Protein AF-A0A947JPT6-F1 (afdb_monomer_lite)

Sequence (350 aa):
MKKISVFLDANILSWFYGEVKSSPKKFDLKKEIDSLKRIGFQNSLDIEFFYNYRDPLKKFLEEYANKVIDDFKNFIAWGDILVLDEARKNVENFRKFFKNSNEKQDDIEHILPSIIFFAKKKIKYIITLDVKFANRLSELHGKIKKDNNFEQRLLKIRPDFYEIKIMIPTEFEKFLLRHQLNQITSQNIGKNIAKQVDLIKNIGMSHSIILKQEAIVGNPSTFQFNCFMYALNLINNFSVEKIMKEYKQIFIGSEFMKYLTENKLQEVDFSKKKDGDIIIYYSKHKLEHAGKIFSTRIMSKWGTGHMWEHDIFEIPITYGNTYRIYKQISKKDALNYFINYARSKGAKIH

Secondary structure (DSSP, 8-state):
---------HHHHHHHT-----------HHHHHHHHHHTT--SHHHHHHHHHHHHHHHHHHHHHHHHHHHHHHHHHTT--HHHHHHHHHHHHHHHHHHHT--S-GGGHHHHHHHHHHHHHHHHHHHHHHHHHHHHHHHHHHHHHTT-TTHHHHHHHH-GGGGT-----HHHHHHHHHHHHHHHHHHHS-GGGTTHHHHHHHT-SS----EEEE---TT-HHHHS--HHHHHTT-TT-HHHHHHHHH-TT--SSHHHHHHHHHHTPPB--GGG--TTPEEEEEETTEEEEEEEEETTEEEEE-TTS-EEEE-TT-S-GGG-SEEEEE----HHHHHHHHHHHHHHTT----

pLDDT: mean 70.43, std 26.34, range [22.44, 98.69]

Structure (mmCIF, N/CA/C/O backbone):
data_AF-A0A947JPT6-F1
#
_entry.id   AF-A0A947JPT6-F1
#
loop_
_atom_site.group_PDB
_atom_site.id
_atom_site.type_symbol
_atom_site.label_atom_id
_atom_site.label_alt_id
_atom_site.label_comp_id
_atom_site.label_asym_id
_atom_site.label_entity_id
_atom_site.label_seq_id
_atom_site.pdbx_PDB_ins_code
_atom_site.Cartn_x
_atom_site.Cartn_y
_atom_site.Cartn_z
_atom_site.occupancy
_atom_site.B_iso_or_equiv
_atom_site.auth_seq_id
_atom_site.auth_comp_id
_atom_site.auth_asym_id
_atom_site.auth_atom_id
_atom_site.pdbx_PDB_model_num
ATOM 1 N N . MET A 1 1 ? 16.088 3.584 -39.990 1.00 33.06 1 MET A N 1
ATOM 2 C CA . MET A 1 1 ? 15.979 2.842 -38.711 1.00 33.06 1 MET A CA 1
ATOM 3 C C . MET A 1 1 ? 17.261 3.042 -37.914 1.00 33.06 1 MET A C 1
ATOM 5 O O . MET A 1 1 ? 18.315 2.630 -38.379 1.00 33.06 1 MET A O 1
ATOM 9 N N . LYS A 1 2 ? 17.196 3.741 -36.773 1.00 24.20 2 LYS A N 1
ATOM 10 C CA . LYS A 1 2 ? 18.354 3.989 -35.898 1.00 24.20 2 LYS A CA 1
ATOM 11 C C . LYS A 1 2 ? 18.663 2.721 -35.093 1.00 24.20 2 LYS A C 1
ATOM 13 O O . LYS A 1 2 ? 17.824 2.278 -34.316 1.00 24.20 2 LYS A O 1
ATOM 18 N N . LYS A 1 3 ? 19.852 2.143 -35.291 1.00 23.89 3 LYS A N 1
ATOM 19 C CA . LYS A 1 3 ? 20.422 1.119 -34.405 1.00 23.89 3 LYS A CA 1
ATOM 20 C C . LYS A 1 3 ? 20.877 1.810 -33.121 1.00 23.89 3 LYS A C 1
ATOM 22 O O . LYS A 1 3 ? 21.750 2.669 -33.175 1.00 23.89 3 LYS A O 1
ATOM 27 N N . ILE A 1 4 ? 20.286 1.443 -31.989 1.00 22.44 4 ILE A N 1
ATOM 28 C CA . ILE A 1 4 ? 20.836 1.768 -30.672 1.00 22.44 4 ILE A CA 1
ATOM 29 C C . ILE A 1 4 ? 21.904 0.712 -30.390 1.00 22.44 4 ILE A C 1
ATOM 31 O O . ILE A 1 4 ? 21.596 -0.438 -30.092 1.00 22.44 4 ILE A O 1
ATOM 35 N N . SER A 1 5 ? 23.167 1.087 -30.564 1.00 25.61 5 SER A N 1
ATOM 36 C CA . SER A 1 5 ? 24.314 0.346 -30.050 1.00 25.61 5 SER A CA 1
ATOM 37 C C . SER A 1 5 ? 24.572 0.811 -28.622 1.00 25.61 5 SER A C 1
ATOM 39 O O . SER A 1 5 ? 24.981 1.952 -28.412 1.00 25.61 5 SER A O 1
ATOM 41 N N . VAL A 1 6 ? 24.334 -0.059 -27.644 1.00 26.62 6 VAL A N 1
ATOM 42 C CA . VAL A 1 6 ? 24.817 0.152 -26.277 1.00 26.62 6 VAL A CA 1
ATOM 43 C C . VAL A 1 6 ? 26.314 -0.156 -26.286 1.00 26.62 6 VAL A C 1
ATOM 45 O O . VAL A 1 6 ? 26.717 -1.316 -26.317 1.00 26.62 6 VAL A O 1
ATOM 48 N N . PHE A 1 7 ? 27.138 0.890 -26.332 1.00 27.78 7 PHE A N 1
ATOM 49 C CA . PHE A 1 7 ? 28.568 0.785 -26.059 1.00 27.78 7 PHE A CA 1
ATOM 50 C C . PHE A 1 7 ? 28.741 0.657 -24.544 1.00 27.78 7 PHE A C 1
ATOM 52 O O . PHE A 1 7 ? 28.605 1.633 -23.811 1.00 27.78 7 PHE A O 1
ATOM 59 N N . LEU A 1 8 ? 29.027 -0.554 -24.072 1.00 31.52 8 LEU A N 1
ATOM 60 C CA . LEU A 1 8 ? 29.747 -0.717 -22.814 1.00 31.52 8 LEU A CA 1
ATOM 61 C C . LEU A 1 8 ? 31.197 -0.312 -23.084 1.00 31.52 8 LEU A C 1
ATOM 63 O O . LEU A 1 8 ? 31.867 -0.913 -23.923 1.00 31.52 8 LEU A O 1
ATOM 67 N N . ASP A 1 9 ? 31.642 0.748 -22.415 1.00 32.91 9 ASP A N 1
ATOM 68 C CA . ASP A 1 9 ? 32.993 1.284 -22.531 1.00 32.91 9 ASP A CA 1
ATOM 69 C C . ASP A 1 9 ? 34.017 0.191 -22.176 1.00 32.91 9 ASP A C 1
ATOM 71 O O . ASP A 1 9 ? 34.036 -0.343 -21.061 1.00 32.91 9 ASP A O 1
ATOM 75 N N . ALA A 1 10 ? 34.857 -0.175 -23.146 1.00 31.12 10 ALA A N 1
ATOM 76 C CA . ALA A 1 10 ? 35.868 -1.221 -23.012 1.00 31.12 10 ALA A CA 1
ATOM 77 C C . ALA A 1 10 ? 36.873 -0.925 -21.882 1.00 31.12 10 ALA A C 1
ATOM 79 O O . ALA A 1 10 ? 37.482 -1.851 -21.340 1.00 31.12 10 ALA A O 1
ATOM 80 N N . ASN A 1 11 ? 36.985 0.338 -21.458 1.00 34.56 11 ASN A N 1
ATOM 81 C CA . ASN A 1 11 ? 37.815 0.739 -20.325 1.00 34.56 11 ASN A CA 1
ATOM 82 C C . ASN A 1 11 ? 37.266 0.236 -18.975 1.00 34.56 11 ASN A C 1
ATOM 84 O O . ASN A 1 11 ? 38.051 -0.113 -18.093 1.00 34.56 11 ASN A O 1
ATOM 88 N N . ILE A 1 12 ? 35.941 0.098 -18.827 1.00 36.38 12 ILE A N 1
ATOM 89 C CA . ILE A 1 12 ? 35.305 -0.436 -17.606 1.00 36.38 12 ILE A CA 1
ATOM 90 C C . ILE A 1 12 ? 35.578 -1.943 -17.476 1.00 36.38 12 ILE A C 1
ATOM 92 O O . ILE A 1 12 ? 35.883 -2.446 -16.393 1.00 36.38 12 ILE A O 1
ATOM 96 N N . LEU A 1 13 ? 35.541 -2.669 -18.597 1.00 32.75 13 LEU A N 1
ATOM 97 C CA . LEU A 1 13 ? 35.829 -4.106 -18.642 1.00 32.75 13 LEU A CA 1
ATOM 98 C C . LEU A 1 13 ? 37.329 -4.408 -18.504 1.00 32.75 13 LEU A C 1
ATOM 100 O O . LEU A 1 13 ? 37.692 -5.412 -17.891 1.00 32.75 13 LEU A O 1
ATOM 104 N N . SER A 1 14 ? 38.205 -3.525 -18.997 1.00 33.56 14 SER A N 1
ATOM 105 C CA . SER A 1 14 ? 39.657 -3.657 -18.831 1.00 33.56 14 SER A CA 1
ATOM 106 C C . SER A 1 14 ? 40.096 -3.576 -17.361 1.00 33.56 14 SER A C 1
ATOM 108 O O . SER A 1 14 ? 41.061 -4.241 -16.986 1.00 33.56 14 SER A O 1
ATOM 110 N N . TRP A 1 15 ? 39.395 -2.815 -16.508 1.00 38.50 15 TRP A N 1
ATOM 111 C CA . TRP A 1 15 ? 39.722 -2.733 -15.076 1.00 38.50 15 TRP A CA 1
ATOM 112 C C . TRP A 1 15 ? 39.169 -3.911 -14.259 1.00 38.50 15 TRP A C 1
ATOM 114 O O . TRP A 1 15 ? 39.824 -4.369 -13.326 1.00 38.50 15 TRP A O 1
ATOM 124 N N . PHE A 1 16 ? 38.040 -4.506 -14.665 1.00 35.66 16 PHE A N 1
ATOM 125 C CA . PHE A 1 16 ? 37.541 -5.749 -14.053 1.00 35.66 16 PHE A CA 1
ATOM 126 C C . PHE A 1 16 ? 38.527 -6.936 -14.179 1.00 35.66 16 PHE A C 1
ATOM 128 O O . PHE A 1 16 ? 38.427 -7.897 -13.410 1.00 35.66 16 PHE A O 1
ATOM 135 N N . TYR A 1 17 ? 39.481 -6.883 -15.123 1.00 36.72 17 TYR A N 1
ATOM 136 C CA . TYR A 1 17 ? 40.322 -8.024 -15.510 1.00 36.72 17 TYR A CA 1
ATOM 137 C C . TYR A 1 17 ? 41.845 -7.763 -15.597 1.00 36.72 17 TYR A C 1
ATOM 139 O O . TYR A 1 17 ? 42.570 -8.655 -16.036 1.00 36.72 17 TYR A O 1
ATOM 147 N N . GLY A 1 18 ? 42.363 -6.612 -15.147 1.00 31.20 18 GLY A N 1
ATOM 148 C CA . GLY A 1 18 ? 43.803 -6.290 -15.195 1.00 31.20 18 GLY A CA 1
ATOM 149 C C . GLY A 1 18 ? 44.571 -6.565 -13.891 1.00 31.20 18 GLY A C 1
ATOM 150 O O . GLY A 1 18 ? 44.140 -6.159 -12.817 1.00 31.20 18 GLY A O 1
ATOM 151 N N . GLU A 1 19 ? 45.721 -7.247 -13.980 1.00 37.09 19 GLU A N 1
ATOM 152 C CA . GLU A 1 19 ? 46.632 -7.544 -12.861 1.00 37.09 19 GLU A CA 1
ATOM 153 C C . GLU A 1 19 ? 47.209 -6.276 -12.203 1.00 37.09 19 GLU A C 1
ATOM 155 O O . GLU A 1 19 ? 47.849 -5.463 -12.867 1.00 37.09 19 GLU A O 1
ATOM 160 N N . VAL A 1 20 ? 47.113 -6.171 -10.873 1.00 32.31 20 VAL A N 1
ATOM 161 C CA . VAL A 1 20 ? 48.021 -5.330 -10.077 1.00 32.31 20 VAL A CA 1
ATOM 162 C C . VAL A 1 20 ? 49.017 -6.255 -9.386 1.00 32.31 20 VAL A C 1
ATOM 164 O O . VAL A 1 20 ? 48.724 -6.864 -8.359 1.00 32.31 20 VAL A O 1
ATOM 167 N N . LYS A 1 21 ? 50.211 -6.382 -9.970 1.00 44.47 21 LYS A N 1
ATOM 168 C CA . LYS A 1 21 ? 51.385 -6.938 -9.289 1.00 44.47 21 LYS A CA 1
ATOM 169 C C . LYS A 1 21 ? 52.002 -5.845 -8.416 1.00 44.47 21 LYS A C 1
ATOM 171 O O . LYS A 1 21 ? 52.606 -4.917 -8.941 1.00 44.47 21 LYS A O 1
ATOM 176 N N . SER A 1 22 ? 51.867 -5.944 -7.095 1.00 36.84 22 SER A N 1
ATOM 177 C CA . SER A 1 22 ? 52.938 -5.614 -6.135 1.00 36.84 22 SER A CA 1
ATOM 178 C C . SER A 1 22 ? 52.516 -5.884 -4.682 1.00 36.84 22 SER A C 1
ATOM 180 O O . SER A 1 22 ? 51.359 -5.758 -4.303 1.00 36.84 22 SER A O 1
ATOM 182 N N . SER A 1 23 ? 53.515 -6.317 -3.917 1.00 32.28 23 SER A N 1
ATOM 183 C CA . SER A 1 23 ? 53.600 -6.757 -2.515 1.00 32.28 23 SER A CA 1
ATOM 184 C C . SER A 1 23 ? 53.020 -5.787 -1.454 1.00 32.28 23 SER A C 1
ATOM 186 O O . SER A 1 23 ? 52.737 -4.629 -1.765 1.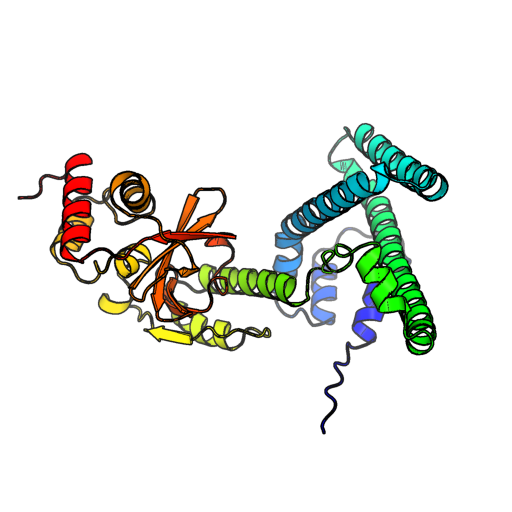00 32.28 23 SER A O 1
ATOM 188 N N . PRO A 1 24 ? 52.832 -6.230 -0.190 1.00 36.59 24 PRO A N 1
ATOM 189 C CA . PRO A 1 24 ? 51.807 -5.703 0.701 1.00 36.59 24 PRO A CA 1
ATOM 190 C C . PRO A 1 24 ? 52.164 -4.309 1.211 1.00 36.59 24 PRO A C 1
ATOM 192 O O . PRO A 1 24 ? 53.245 -4.075 1.755 1.00 36.59 24 PRO A O 1
ATOM 195 N N . LYS A 1 25 ? 51.219 -3.378 1.090 1.00 38.62 25 LYS A N 1
ATOM 196 C CA . LYS A 1 25 ? 51.225 -2.136 1.861 1.00 38.62 25 LYS A CA 1
ATOM 197 C C . LYS A 1 25 ? 49.944 -2.069 2.677 1.00 38.62 25 LYS A C 1
ATOM 199 O O . LYS A 1 25 ? 48.888 -2.454 2.188 1.00 38.62 25 LYS A O 1
ATOM 204 N N . LYS A 1 26 ? 50.094 -1.610 3.926 1.00 37.12 26 LYS A N 1
ATOM 205 C CA . LYS A 1 26 ? 49.024 -1.351 4.901 1.00 37.12 26 LYS A CA 1
ATOM 206 C C . LYS A 1 26 ? 47.764 -0.827 4.211 1.00 37.12 26 LYS A C 1
ATOM 208 O O . LYS A 1 26 ? 47.868 0.095 3.403 1.00 37.12 26 LYS A O 1
ATOM 213 N N . PHE A 1 27 ? 46.619 -1.407 4.574 1.00 37.97 27 PHE A N 1
ATOM 214 C CA . PHE A 1 27 ? 45.298 -0.990 4.118 1.00 37.97 27 PHE A CA 1
ATOM 215 C C . PHE A 1 27 ? 45.112 0.503 4.398 1.00 37.97 27 PHE A C 1
ATOM 217 O O . PHE A 1 27 ? 44.985 0.934 5.544 1.00 37.97 27 PHE A O 1
ATOM 224 N N . ASP A 1 28 ? 45.179 1.292 3.333 1.00 51.38 28 ASP A N 1
ATOM 225 C CA . ASP A 1 28 ? 45.030 2.735 3.374 1.00 51.38 28 ASP A CA 1
ATOM 226 C C . ASP A 1 28 ? 43.670 3.061 2.766 1.00 51.38 28 ASP A C 1
ATOM 228 O O . ASP A 1 28 ? 43.523 3.234 1.555 1.00 51.38 28 ASP A O 1
ATOM 232 N N . LEU A 1 29 ? 42.664 3.112 3.642 1.00 46.16 29 LEU A N 1
ATOM 233 C CA . LEU A 1 29 ? 41.265 3.380 3.307 1.00 46.16 29 LEU A CA 1
ATOM 234 C C . LEU A 1 29 ? 41.105 4.644 2.443 1.00 46.16 29 LEU A C 1
ATOM 236 O O . LEU A 1 29 ? 40.209 4.718 1.604 1.00 46.16 29 LEU A O 1
ATOM 240 N N . LYS A 1 30 ? 42.003 5.625 2.598 1.00 50.53 30 LYS A N 1
ATOM 241 C CA . LYS A 1 30 ? 42.002 6.852 1.802 1.00 50.53 30 LYS A CA 1
ATOM 242 C C . LYS A 1 30 ? 42.384 6.578 0.347 1.00 50.53 30 LYS A C 1
ATOM 244 O O . LYS A 1 30 ? 41.741 7.099 -0.557 1.00 50.53 30 LYS A O 1
ATOM 249 N N . LYS A 1 31 ? 43.365 5.705 0.108 1.00 57.34 31 LYS A N 1
ATOM 250 C CA . LYS A 1 31 ? 43.804 5.303 -1.237 1.00 57.34 31 LYS A CA 1
ATOM 251 C C . LYS A 1 31 ? 42.744 4.517 -2.001 1.00 57.34 31 LYS A C 1
ATOM 253 O O . LYS A 1 31 ? 42.601 4.734 -3.204 1.00 57.34 31 LYS A O 1
ATOM 258 N N . GLU A 1 32 ? 42.004 3.653 -1.311 1.00 55.06 32 GLU A N 1
ATOM 259 C CA . GLU A 1 32 ? 40.897 2.887 -1.893 1.00 55.06 32 GLU A CA 1
ATOM 260 C C . GLU A 1 32 ? 39.752 3.827 -2.307 1.00 55.06 32 GLU A C 1
ATOM 262 O O . GLU A 1 32 ? 39.291 3.796 -3.449 1.00 55.06 32 GLU A O 1
ATOM 267 N N . ILE A 1 33 ? 39.364 4.748 -1.415 1.00 49.25 33 ILE A N 1
ATOM 268 C CA . ILE A 1 33 ? 38.347 5.777 -1.686 1.00 49.25 33 ILE A CA 1
ATOM 269 C C . ILE A 1 33 ? 38.787 6.697 -2.837 1.00 49.25 33 ILE A C 1
ATOM 271 O O . ILE A 1 33 ? 37.988 7.010 -3.719 1.00 49.25 33 ILE A O 1
ATOM 275 N N . ASP A 1 34 ? 40.062 7.087 -2.889 1.00 55.12 34 ASP A N 1
ATOM 276 C CA . ASP A 1 34 ? 40.615 7.914 -3.967 1.00 55.12 34 ASP A CA 1
ATOM 277 C C . ASP A 1 34 ? 40.762 7.145 -5.295 1.00 55.12 34 ASP A C 1
ATOM 279 O O . ASP A 1 34 ? 40.813 7.754 -6.365 1.00 55.12 34 ASP A O 1
ATOM 283 N N . SER A 1 35 ? 40.848 5.811 -5.268 1.00 56.69 35 SER A N 1
ATOM 284 C CA . SER A 1 35 ? 40.819 4.970 -6.473 1.00 56.69 35 SER A CA 1
ATOM 285 C C . SER A 1 35 ? 39.401 4.885 -7.044 1.00 56.69 35 SER A C 1
ATOM 287 O O . SER A 1 35 ? 39.219 5.091 -8.242 1.00 56.69 35 SER A O 1
ATOM 289 N N . LEU A 1 36 ? 38.395 4.725 -6.178 1.00 44.00 36 LEU A N 1
ATOM 290 C CA . LEU A 1 36 ? 36.977 4.710 -6.551 1.00 44.00 36 LEU A CA 1
ATOM 291 C C . LEU A 1 36 ? 36.509 6.076 -7.093 1.00 44.00 36 LEU A C 1
ATOM 293 O O . LEU A 1 36 ? 35.844 6.133 -8.128 1.00 44.00 36 LEU A O 1
ATOM 297 N N . LYS A 1 37 ? 36.963 7.187 -6.495 1.00 49.47 37 LYS A N 1
ATOM 298 C CA . LYS A 1 37 ? 36.699 8.549 -7.002 1.00 49.47 37 LYS A CA 1
ATOM 299 C C . LYS A 1 37 ? 37.284 8.818 -8.388 1.00 49.47 37 LYS A C 1
ATOM 301 O O . LYS A 1 37 ? 36.665 9.516 -9.187 1.00 49.47 37 LYS A O 1
ATOM 306 N N . ARG A 1 38 ? 38.459 8.257 -8.699 1.00 47.94 38 ARG A N 1
ATOM 307 C CA . ARG A 1 38 ? 39.140 8.447 -9.995 1.00 47.94 38 ARG A CA 1
ATOM 308 C C . ARG A 1 38 ? 38.447 7.764 -11.172 1.00 47.94 38 ARG A C 1
ATOM 310 O O . ARG A 1 38 ? 38.705 8.143 -12.308 1.00 47.94 38 ARG A O 1
ATOM 317 N N . ILE A 1 39 ? 37.562 6.806 -10.908 1.00 43.16 39 ILE A N 1
ATOM 318 C CA . ILE A 1 39 ? 36.820 6.055 -11.932 1.00 43.16 39 ILE A CA 1
ATOM 319 C C . ILE A 1 39 ? 35.325 6.405 -11.961 1.00 43.16 39 ILE A C 1
ATOM 321 O O . ILE A 1 39 ? 34.524 5.661 -12.516 1.00 43.16 39 ILE A O 1
ATOM 325 N N . GLY A 1 40 ? 34.953 7.554 -11.390 1.00 41.16 40 GLY A N 1
ATOM 326 C CA . GLY A 1 40 ? 33.621 8.141 -11.551 1.00 41.16 40 GLY A CA 1
ATOM 327 C C . GLY A 1 40 ? 32.652 7.921 -10.391 1.00 41.16 40 GLY A C 1
ATOM 328 O O . GLY A 1 40 ? 31.556 8.471 -10.437 1.00 41.16 40 GLY A O 1
ATOM 329 N N . PHE A 1 41 ? 33.045 7.210 -9.328 1.00 36.72 41 PHE A N 1
ATOM 330 C CA . PHE A 1 41 ? 32.262 7.143 -8.089 1.00 36.72 41 PHE A CA 1
ATOM 331 C C . PHE A 1 41 ? 32.547 8.376 -7.237 1.00 36.72 41 PHE A C 1
ATOM 333 O O . PHE A 1 41 ? 33.439 8.400 -6.388 1.00 36.72 41 PHE A O 1
ATOM 340 N N . GLN A 1 42 ? 31.837 9.458 -7.540 1.00 47.81 42 GLN A N 1
ATOM 341 C CA . GLN A 1 42 ? 32.142 10.779 -6.995 1.00 47.81 42 GLN A CA 1
ATOM 342 C C . GLN A 1 42 ? 31.708 10.929 -5.528 1.00 47.81 42 GLN A C 1
ATOM 344 O O . GLN A 1 42 ? 32.220 11.806 -4.824 1.00 47.81 42 GLN A O 1
ATOM 349 N N . ASN A 1 43 ? 30.820 10.053 -5.035 1.00 44.97 43 ASN A N 1
ATOM 350 C CA . ASN A 1 43 ? 30.103 10.263 -3.781 1.00 44.97 43 ASN A CA 1
ATOM 351 C C . ASN A 1 43 ? 30.286 9.065 -2.834 1.00 44.97 43 ASN A C 1
ATOM 353 O O . ASN A 1 43 ? 30.318 7.912 -3.256 1.00 44.97 43 ASN A O 1
ATOM 357 N N . SER A 1 44 ? 30.334 9.319 -1.523 1.00 46.75 44 SER A N 1
ATOM 358 C CA . SER A 1 44 ? 30.448 8.275 -0.486 1.00 46.75 44 SER A CA 1
ATOM 359 C C . SER A 1 44 ? 29.341 7.211 -0.550 1.00 46.75 44 SER A C 1
ATOM 361 O O . SER A 1 44 ? 29.575 6.072 -0.159 1.00 46.75 44 SER A O 1
ATOM 363 N N . LEU A 1 45 ? 28.173 7.571 -1.093 1.00 42.66 45 LEU A N 1
ATOM 364 C CA . LEU A 1 45 ? 27.005 6.705 -1.290 1.00 42.66 45 LEU A CA 1
ATOM 365 C C . LEU A 1 45 ? 27.271 5.502 -2.204 1.00 42.66 45 LEU A C 1
ATOM 367 O O . LEU A 1 45 ? 26.747 4.422 -1.944 1.00 42.66 45 LEU A O 1
ATOM 371 N N . ASP A 1 46 ? 28.106 5.650 -3.233 1.00 42.91 46 ASP A N 1
ATOM 372 C CA . ASP A 1 46 ? 28.372 4.558 -4.174 1.00 42.91 46 ASP A CA 1
ATOM 373 C C . ASP A 1 46 ? 29.315 3.496 -3.587 1.00 42.91 46 ASP A C 1
ATOM 375 O O . ASP A 1 46 ? 29.225 2.303 -3.879 1.00 42.91 46 ASP A O 1
ATOM 379 N N . ILE A 1 47 ? 30.208 3.935 -2.702 1.00 44.97 47 ILE A N 1
ATOM 380 C CA . ILE A 1 47 ? 31.128 3.069 -1.964 1.00 44.97 47 ILE A CA 1
ATOM 381 C C . ILE A 1 47 ? 30.356 2.338 -0.858 1.00 44.97 47 ILE A C 1
ATOM 383 O O . ILE A 1 47 ? 30.508 1.130 -0.680 1.00 44.97 47 ILE A O 1
ATOM 387 N N . GLU A 1 48 ? 29.458 3.043 -0.166 1.00 44.59 48 GLU A N 1
ATOM 388 C CA . GLU A 1 48 ? 28.548 2.459 0.823 1.00 44.59 48 GLU A CA 1
ATOM 389 C C . GLU A 1 48 ? 27.591 1.430 0.189 1.00 44.59 48 GLU A C 1
ATOM 391 O O . GLU A 1 48 ? 27.328 0.378 0.773 1.00 44.59 48 GLU A O 1
ATOM 396 N N . PHE A 1 49 ? 27.134 1.678 -1.045 1.00 45.47 49 PHE A N 1
ATOM 397 C CA . PHE A 1 49 ? 26.350 0.737 -1.848 1.00 45.47 49 PHE A CA 1
ATOM 398 C C . PHE A 1 49 ? 27.104 -0.573 -2.124 1.00 45.47 49 PHE A C 1
ATOM 400 O O . PHE A 1 49 ? 26.530 -1.655 -2.031 1.00 45.47 49 PHE A O 1
ATOM 407 N N . PHE A 1 50 ? 28.402 -0.530 -2.416 1.00 45.38 50 PHE A N 1
ATOM 408 C CA . PHE A 1 50 ? 29.160 -1.762 -2.641 1.00 45.38 50 PHE A CA 1
ATOM 409 C C . PHE A 1 50 ? 29.262 -2.625 -1.369 1.00 45.38 50 PHE A C 1
ATOM 411 O O . PHE A 1 50 ? 29.066 -3.842 -1.417 1.00 45.38 50 PHE A O 1
ATOM 418 N N . TYR A 1 51 ? 29.509 -2.001 -0.214 1.00 48.16 51 TYR A N 1
ATOM 419 C CA . TYR A 1 51 ? 29.682 -2.720 1.052 1.00 48.16 51 TYR A CA 1
ATOM 420 C C . TYR A 1 51 ? 28.362 -3.200 1.667 1.00 48.16 51 TYR A C 1
ATOM 422 O O . TYR A 1 51 ? 28.280 -4.354 2.087 1.00 48.16 51 TYR A O 1
ATOM 430 N N . ASN A 1 52 ? 27.310 -2.377 1.653 1.00 45.03 52 ASN A N 1
ATOM 431 C CA . ASN A 1 52 ? 26.016 -2.725 2.253 1.00 45.03 52 ASN A CA 1
ATOM 432 C C . ASN A 1 52 ? 25.268 -3.834 1.491 1.00 45.03 52 ASN A C 1
ATOM 434 O O . ASN A 1 52 ? 24.375 -4.473 2.049 1.00 45.03 52 ASN A O 1
ATOM 438 N N . TYR A 1 53 ? 25.614 -4.073 0.221 1.00 50.94 53 TYR A N 1
ATOM 439 C CA . TYR A 1 53 ? 24.875 -4.995 -0.647 1.00 50.94 53 TYR A CA 1
ATOM 4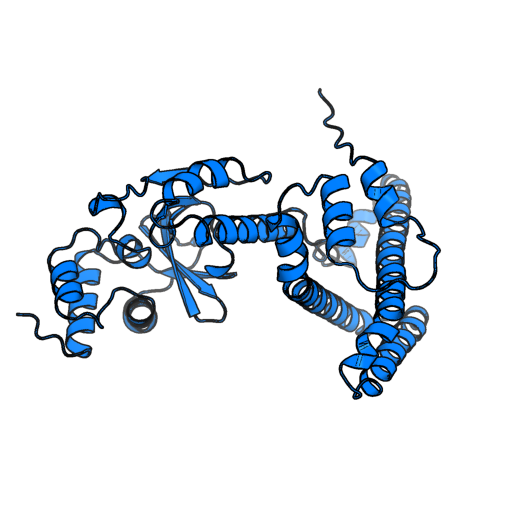40 C C . TYR A 1 53 ? 25.673 -6.230 -1.071 1.00 50.94 53 TYR A C 1
ATOM 442 O O . TYR A 1 53 ? 25.108 -7.119 -1.710 1.00 50.94 53 TYR A O 1
ATOM 450 N N . ARG A 1 54 ? 26.935 -6.354 -0.636 1.00 54.41 54 ARG A N 1
ATOM 451 C CA . ARG A 1 54 ? 27.748 -7.564 -0.823 1.00 54.41 54 ARG A CA 1
ATOM 452 C C . ARG A 1 54 ? 27.041 -8.809 -0.288 1.00 54.41 54 ARG A C 1
ATOM 454 O O . ARG A 1 54 ? 26.943 -9.799 -1.008 1.00 54.41 54 ARG A O 1
ATOM 461 N N . ASP A 1 55 ? 26.515 -8.752 0.934 1.00 56.16 55 ASP A N 1
ATOM 462 C CA . ASP A 1 55 ? 25.896 -9.910 1.587 1.00 56.16 55 ASP A CA 1
ATOM 463 C C . ASP A 1 55 ? 24.482 -10.232 1.066 1.00 56.16 55 ASP A C 1
ATOM 465 O O . ASP A 1 55 ? 24.223 -11.401 0.777 1.00 56.16 55 ASP A O 1
ATOM 469 N N . PRO A 1 56 ? 23.572 -9.256 0.847 1.00 51.97 56 PRO A N 1
ATOM 470 C CA . PRO A 1 56 ? 22.299 -9.506 0.167 1.00 51.97 56 PRO A CA 1
ATOM 471 C C . PRO A 1 56 ? 22.457 -10.060 -1.253 1.00 51.97 56 PRO A C 1
ATOM 473 O O . PRO A 1 56 ? 21.757 -11.005 -1.616 1.00 51.97 56 PRO A O 1
ATOM 476 N N . LEU A 1 57 ? 23.388 -9.516 -2.048 1.00 51.47 57 LEU A N 1
ATOM 477 C CA . LEU A 1 57 ? 23.658 -10.008 -3.400 1.00 51.47 57 LEU A CA 1
ATOM 478 C C . LEU A 1 57 ? 24.270 -11.410 -3.358 1.00 51.47 57 LEU A C 1
ATOM 480 O O . LEU A 1 57 ? 23.842 -12.282 -4.106 1.00 51.47 57 LEU A O 1
ATOM 484 N N . LYS A 1 58 ? 25.219 -11.656 -2.447 1.00 55.72 58 LYS A N 1
ATOM 485 C CA . LYS A 1 58 ? 25.778 -12.991 -2.206 1.00 55.72 58 LYS A CA 1
ATOM 486 C C . LYS A 1 58 ? 24.678 -13.987 -1.849 1.00 55.72 58 LYS A C 1
ATOM 488 O O . LYS A 1 58 ? 24.611 -15.038 -2.473 1.00 55.72 58 LYS A O 1
ATOM 493 N N . LYS A 1 59 ? 23.785 -13.636 -0.921 1.00 58.00 59 LYS A N 1
ATOM 494 C CA . LYS A 1 59 ? 22.666 -14.489 -0.512 1.00 58.00 59 LYS A CA 1
ATOM 495 C C . LYS A 1 59 ? 21.713 -14.782 -1.671 1.00 58.00 59 LYS A C 1
ATOM 497 O O . LYS A 1 59 ? 21.345 -15.933 -1.867 1.00 58.00 59 LYS A O 1
ATOM 502 N N . PHE A 1 60 ? 21.356 -13.771 -2.463 1.00 57.44 60 PHE A N 1
ATOM 503 C CA . PHE A 1 60 ? 20.542 -13.957 -3.667 1.00 57.44 60 PHE A CA 1
ATOM 504 C C . PHE A 1 60 ? 21.221 -14.905 -4.666 1.00 57.44 60 PHE A C 1
ATOM 506 O O . PHE A 1 60 ? 20.595 -15.837 -5.166 1.00 57.44 60 PHE A O 1
ATOM 513 N N . LEU A 1 61 ? 22.516 -14.706 -4.925 1.00 53.34 61 LEU A N 1
ATOM 514 C CA . LEU A 1 61 ? 23.294 -15.560 -5.822 1.00 53.34 61 LEU A CA 1
ATOM 515 C C . LEU A 1 61 ? 23.450 -16.987 -5.274 1.00 53.34 61 LEU A C 1
ATOM 517 O O . LEU A 1 61 ? 23.452 -17.929 -6.059 1.00 53.34 61 LEU A O 1
ATOM 521 N N . GLU A 1 62 ? 23.552 -17.166 -3.955 1.00 55.94 62 GLU A N 1
ATOM 522 C CA . GLU A 1 62 ? 23.583 -18.473 -3.286 1.00 55.94 62 GLU A CA 1
ATOM 523 C C . GLU A 1 62 ? 22.234 -19.194 -3.379 1.00 55.94 62 GLU A C 1
ATOM 525 O O . GLU A 1 62 ? 22.197 -20.365 -3.748 1.00 55.94 62 GLU A O 1
ATOM 530 N N . GLU A 1 63 ? 21.123 -18.508 -3.102 1.00 57.88 63 GLU A N 1
ATOM 531 C CA . GLU A 1 63 ? 19.766 -19.048 -3.251 1.00 57.88 63 GLU A CA 1
ATOM 532 C C . GLU A 1 63 ? 19.485 -19.437 -4.708 1.00 57.88 63 GLU A C 1
ATOM 534 O O . GLU A 1 63 ? 18.989 -20.532 -4.978 1.00 57.88 63 GLU A O 1
ATOM 539 N N . TYR A 1 64 ? 19.883 -18.587 -5.657 1.00 53.06 64 TYR A N 1
ATOM 540 C CA . TYR A 1 64 ? 19.783 -18.873 -7.083 1.00 53.06 64 TYR A CA 1
ATOM 541 C C . TYR A 1 64 ? 20.664 -20.059 -7.492 1.00 53.06 64 TYR A C 1
ATOM 543 O O . TYR A 1 64 ? 20.199 -20.964 -8.179 1.00 53.06 64 TYR A O 1
ATOM 551 N N . ALA A 1 65 ? 21.918 -20.103 -7.035 1.00 51.22 65 ALA A N 1
ATOM 552 C CA . ALA A 1 65 ? 22.820 -21.213 -7.318 1.00 51.22 65 ALA A CA 1
ATOM 553 C C . ALA A 1 65 ? 22.303 -22.534 -6.735 1.00 51.22 65 ALA A C 1
ATOM 555 O O . ALA A 1 65 ? 22.397 -23.557 -7.407 1.00 51.22 65 ALA A O 1
ATOM 556 N N . ASN A 1 66 ? 21.735 -22.524 -5.527 1.00 57.44 66 ASN A N 1
ATOM 557 C CA . ASN A 1 66 ? 21.132 -23.706 -4.911 1.00 57.44 66 ASN A CA 1
ATOM 558 C C . ASN A 1 66 ? 19.909 -24.182 -5.695 1.00 57.44 66 ASN A C 1
ATOM 560 O O . ASN A 1 66 ? 19.805 -25.374 -5.962 1.00 57.44 66 ASN A O 1
ATOM 564 N N . LYS A 1 67 ? 19.051 -23.260 -6.146 1.00 54.12 67 LYS A N 1
ATOM 565 C CA . LYS A 1 67 ? 17.927 -23.587 -7.027 1.00 54.12 67 LYS A CA 1
ATOM 566 C C . LYS A 1 67 ? 18.403 -24.235 -8.328 1.00 54.12 67 LYS A C 1
ATOM 568 O O . LYS A 1 67 ? 17.943 -25.316 -8.666 1.00 54.12 67 LYS A O 1
ATOM 573 N N . VAL A 1 68 ? 19.387 -23.633 -9.001 1.00 48.91 68 VAL A N 1
ATOM 574 C CA . VAL A 1 68 ? 19.992 -24.200 -10.218 1.00 48.91 68 VAL A CA 1
ATOM 575 C C . VAL A 1 68 ? 20.602 -25.575 -9.940 1.00 48.91 68 VAL A C 1
ATOM 577 O O . VAL A 1 68 ? 20.462 -26.475 -10.756 1.00 48.91 68 VAL A O 1
ATOM 580 N N . ILE A 1 69 ? 21.263 -25.765 -8.794 1.00 51.34 69 ILE A N 1
ATOM 581 C CA . ILE A 1 69 ? 21.820 -27.061 -8.384 1.00 51.34 69 ILE A CA 1
ATOM 582 C C . ILE A 1 69 ? 20.715 -28.092 -8.161 1.00 51.34 69 ILE A C 1
ATOM 584 O O . ILE A 1 69 ? 20.903 -29.241 -8.543 1.00 51.34 69 ILE A O 1
ATOM 588 N N . ASP A 1 70 ? 19.600 -27.729 -7.538 1.00 56.03 70 ASP A N 1
ATOM 589 C CA . ASP A 1 70 ? 18.493 -28.652 -7.289 1.00 56.03 70 ASP A CA 1
ATOM 590 C C . ASP A 1 70 ? 17.765 -29.014 -8.590 1.00 56.03 70 ASP A C 1
ATOM 592 O O . ASP A 1 70 ? 17.522 -30.196 -8.837 1.00 56.03 70 ASP A O 1
ATOM 596 N N . ASP A 1 71 ? 17.565 -28.047 -9.488 1.00 50.66 71 ASP A N 1
ATOM 597 C CA . ASP A 1 71 ? 17.101 -28.286 -10.859 1.00 50.66 71 ASP A CA 1
ATOM 598 C C . ASP A 1 71 ? 18.073 -29.225 -11.608 1.00 50.66 71 ASP A C 1
ATOM 600 O O . ASP A 1 71 ? 17.658 -30.159 -12.299 1.00 50.66 71 ASP A O 1
ATOM 604 N N . PHE A 1 72 ? 19.385 -29.060 -11.390 1.00 44.78 72 PHE A N 1
ATOM 605 C CA . PHE A 1 72 ? 20.422 -29.924 -11.957 1.00 44.78 72 PHE A CA 1
ATOM 606 C C . PHE A 1 72 ? 20.478 -31.315 -11.299 1.00 44.78 72 PHE A C 1
ATOM 608 O O . PHE A 1 72 ? 20.753 -32.298 -11.974 1.00 44.78 72 PHE A O 1
ATOM 615 N N . LYS A 1 73 ? 20.190 -31.459 -10.000 1.00 47.19 73 LYS A N 1
ATOM 616 C CA . LYS A 1 73 ? 20.065 -32.769 -9.328 1.00 47.19 73 LYS A CA 1
ATOM 617 C C . LYS A 1 73 ? 18.857 -33.548 -9.836 1.00 47.19 73 LYS A C 1
ATOM 619 O O . LYS A 1 73 ? 18.946 -34.760 -10.007 1.00 47.19 73 LYS A O 1
ATOM 624 N N . ASN A 1 74 ? 17.761 -32.850 -10.113 1.00 49.06 74 ASN A N 1
ATOM 625 C CA . ASN A 1 74 ? 16.584 -33.441 -10.739 1.00 49.06 74 ASN A CA 1
ATOM 626 C C . ASN A 1 74 ? 16.888 -33.878 -12.186 1.00 49.06 74 ASN A C 1
ATOM 628 O O . ASN A 1 74 ? 16.434 -34.935 -12.612 1.00 49.06 74 ASN A O 1
ATOM 632 N N . PHE A 1 75 ? 17.743 -33.135 -12.900 1.00 40.88 75 PHE A N 1
ATOM 633 C CA . PHE A 1 75 ? 18.319 -33.537 -14.191 1.00 40.88 75 PHE A CA 1
ATOM 634 C C . PHE A 1 75 ? 19.255 -34.767 -14.079 1.00 40.88 75 PHE A C 1
ATOM 636 O O . PHE A 1 75 ? 19.189 -35.669 -14.913 1.00 40.88 75 PHE A O 1
ATOM 643 N N . ILE A 1 76 ? 20.071 -34.860 -13.017 1.00 41.12 76 ILE A N 1
ATOM 644 C CA . ILE A 1 76 ? 21.017 -35.965 -12.735 1.00 41.12 76 ILE A CA 1
ATOM 645 C C . ILE A 1 76 ? 20.330 -37.332 -12.586 1.00 41.12 76 ILE A C 1
ATOM 647 O O . ILE A 1 76 ? 20.948 -38.353 -12.888 1.00 41.12 76 ILE A O 1
ATOM 651 N N . ALA A 1 77 ? 19.063 -37.381 -12.168 1.00 49.88 77 ALA A N 1
ATOM 652 C CA . ALA A 1 77 ? 18.333 -38.639 -12.007 1.00 49.88 77 ALA A CA 1
ATOM 653 C C . ALA A 1 77 ? 18.152 -39.438 -13.322 1.00 49.88 77 ALA A C 1
ATOM 655 O O . ALA A 1 77 ? 17.768 -40.602 -13.251 1.00 49.88 77 ALA A O 1
ATOM 656 N N . TRP A 1 78 ? 18.454 -38.859 -14.497 1.00 41.09 78 TRP A N 1
ATOM 657 C CA . TRP A 1 78 ? 18.192 -39.475 -15.809 1.00 41.09 78 TRP A CA 1
ATOM 658 C C . TRP A 1 78 ? 19.365 -39.479 -16.819 1.00 41.09 78 TRP A C 1
ATOM 660 O O . TRP A 1 78 ? 19.142 -39.748 -17.997 1.00 41.09 78 TRP A O 1
ATOM 670 N N . GLY A 1 79 ? 20.617 -39.309 -16.367 1.00 37.19 79 GLY A N 1
ATOM 671 C CA . GLY A 1 79 ? 21.807 -39.781 -17.107 1.00 37.19 79 GLY A CA 1
ATOM 672 C C . GLY A 1 79 ? 22.858 -38.732 -17.501 1.00 37.19 79 GLY A C 1
ATOM 673 O O . GLY A 1 79 ? 22.544 -37.749 -18.158 1.00 37.19 79 GLY A O 1
ATOM 674 N N . ASP A 1 80 ? 24.112 -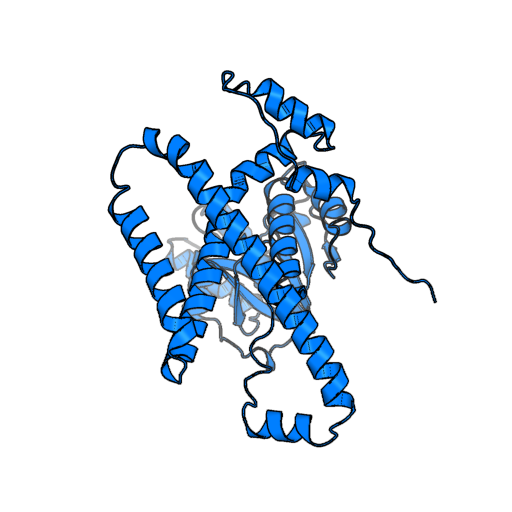38.969 -17.082 1.00 41.59 80 ASP A N 1
ATOM 675 C CA . ASP A 1 80 ? 25.341 -39.019 -17.911 1.00 41.59 80 ASP A CA 1
ATOM 676 C C . ASP A 1 80 ? 26.596 -39.090 -17.009 1.00 41.59 80 ASP A C 1
ATOM 678 O O . ASP A 1 80 ? 26.932 -38.149 -16.292 1.00 41.59 80 ASP A O 1
ATOM 682 N N . ILE A 1 81 ? 27.320 -40.216 -17.038 1.00 39.66 81 ILE A N 1
ATOM 683 C CA . ILE A 1 81 ? 28.363 -40.602 -16.054 1.00 39.66 81 ILE A CA 1
ATOM 684 C C . ILE A 1 81 ? 29.626 -39.715 -16.085 1.00 39.66 81 ILE A C 1
ATOM 686 O O . ILE A 1 81 ? 30.311 -39.581 -15.073 1.00 39.66 81 ILE A O 1
ATOM 690 N N . LEU A 1 82 ? 29.923 -39.044 -17.199 1.00 36.31 82 LEU A N 1
ATOM 691 C CA . LEU A 1 82 ? 31.185 -38.304 -17.366 1.00 36.31 82 LEU A CA 1
ATOM 692 C C . LEU A 1 82 ? 31.152 -36.863 -16.832 1.00 36.31 82 LEU A C 1
ATOM 694 O O . LEU A 1 82 ? 32.151 -36.387 -16.300 1.00 36.31 82 LEU A O 1
ATOM 698 N N . VAL A 1 83 ? 30.006 -36.177 -16.899 1.00 46.12 83 VAL A N 1
ATOM 699 C CA . VAL A 1 83 ? 29.831 -34.839 -16.287 1.00 46.12 83 VAL A CA 1
ATOM 700 C C . VAL A 1 83 ? 29.696 -34.956 -14.760 1.00 46.12 83 VAL A C 1
ATOM 702 O O . VAL A 1 83 ? 30.066 -34.046 -14.011 1.00 46.12 83 VAL A O 1
ATOM 705 N N . LEU A 1 84 ? 29.214 -36.114 -14.297 1.00 40.66 84 LEU A N 1
ATOM 706 C CA . LEU A 1 84 ? 28.983 -36.438 -12.893 1.00 40.66 84 LEU A CA 1
ATOM 707 C C . LEU A 1 84 ? 30.267 -36.494 -12.067 1.00 40.66 84 LEU A C 1
ATOM 709 O O . LEU A 1 84 ? 30.282 -35.982 -10.948 1.00 40.66 84 LEU A O 1
ATOM 713 N N . ASP A 1 85 ? 31.345 -37.063 -12.597 1.00 44.62 85 ASP A N 1
ATOM 714 C CA . ASP A 1 85 ? 32.555 -37.302 -11.807 1.00 44.62 85 ASP A CA 1
ATOM 715 C C . ASP A 1 85 ? 33.298 -35.997 -11.475 1.00 44.62 85 ASP A C 1
ATOM 717 O O . ASP A 1 85 ? 33.815 -35.804 -10.371 1.00 44.62 85 ASP A O 1
ATOM 721 N N . GLU A 1 86 ? 33.265 -35.036 -12.398 1.00 46.62 86 GLU A N 1
ATOM 722 C CA . GLU A 1 86 ? 33.920 -33.743 -12.229 1.00 46.62 86 GLU A CA 1
ATOM 723 C C . GLU A 1 86 ? 33.072 -32.763 -11.405 1.00 46.62 86 GLU A C 1
ATOM 725 O O . GLU A 1 86 ? 33.593 -32.065 -10.531 1.00 46.62 86 GLU A O 1
ATOM 730 N N . ALA A 1 87 ? 31.747 -32.752 -11.585 1.00 43.25 87 ALA A N 1
ATOM 731 C CA . ALA A 1 87 ? 30.849 -31.968 -10.736 1.00 43.25 87 ALA A CA 1
ATOM 732 C C . ALA A 1 87 ? 30.855 -32.470 -9.279 1.00 43.25 87 ALA A C 1
ATOM 734 O O . ALA A 1 87 ? 30.919 -31.665 -8.344 1.00 43.25 87 ALA A O 1
ATOM 735 N N . ARG A 1 88 ? 30.867 -33.795 -9.072 1.00 45.81 88 ARG A N 1
ATOM 736 C CA . ARG A 1 88 ? 30.903 -34.425 -7.744 1.00 45.81 88 ARG A CA 1
ATOM 737 C C . ARG A 1 88 ? 32.231 -34.174 -7.026 1.00 45.81 88 ARG A C 1
ATOM 739 O O . ARG A 1 88 ? 32.197 -33.735 -5.877 1.00 45.81 88 ARG A O 1
ATOM 746 N N . LYS A 1 89 ? 33.376 -34.304 -7.717 1.00 51.88 89 LYS A N 1
ATOM 747 C CA . LYS A 1 89 ? 34.700 -33.913 -7.183 1.00 51.88 89 LYS A CA 1
ATOM 748 C C . LYS A 1 89 ? 34.743 -32.443 -6.764 1.00 51.88 89 LYS A C 1
ATOM 750 O O . LYS A 1 89 ? 35.275 -32.117 -5.707 1.00 51.88 89 LYS A O 1
ATOM 755 N N . ASN A 1 90 ? 34.140 -31.548 -7.545 1.00 50.59 90 ASN A N 1
ATOM 756 C CA . ASN A 1 90 ? 34.129 -30.118 -7.232 1.00 50.59 90 ASN A CA 1
ATOM 757 C C . ASN A 1 90 ? 33.236 -29.768 -6.027 1.00 50.59 90 ASN A C 1
ATOM 759 O O . ASN A 1 90 ? 33.626 -28.940 -5.204 1.00 50.59 90 ASN A O 1
ATOM 763 N N . VAL A 1 91 ? 32.080 -30.422 -5.872 1.00 45.38 91 VAL A N 1
ATOM 764 C CA . VAL A 1 91 ? 31.214 -30.259 -4.689 1.00 45.38 91 VAL A CA 1
ATOM 765 C C . VAL A 1 91 ? 31.861 -30.854 -3.434 1.00 45.38 91 VAL A C 1
ATOM 767 O O . VAL A 1 91 ? 31.768 -30.258 -2.360 1.00 45.38 91 VAL A O 1
ATOM 770 N N . GLU A 1 92 ? 32.557 -31.987 -3.541 1.00 50.69 92 GLU A N 1
ATOM 771 C CA . GLU A 1 92 ? 33.308 -32.571 -2.422 1.00 50.69 92 GLU A CA 1
ATOM 772 C C . GLU A 1 92 ? 34.516 -31.726 -2.016 1.00 50.69 92 GLU A C 1
ATOM 774 O O . GLU A 1 92 ? 34.742 -31.542 -0.820 1.00 50.69 92 GLU A O 1
ATOM 779 N N . ASN A 1 93 ? 35.240 -31.143 -2.974 1.00 51.59 93 ASN A N 1
ATOM 780 C CA . ASN A 1 93 ? 36.322 -30.198 -2.693 1.00 51.59 93 ASN A CA 1
ATOM 781 C C . ASN A 1 93 ? 35.796 -28.944 -1.986 1.00 51.59 93 ASN A C 1
ATOM 783 O O . ASN A 1 93 ? 36.393 -28.487 -1.014 1.00 51.59 93 ASN A O 1
ATOM 787 N N . PHE A 1 94 ? 34.636 -28.439 -2.411 1.00 45.56 94 PHE A N 1
ATOM 788 C CA . PHE A 1 94 ? 33.976 -27.302 -1.773 1.00 45.56 94 PHE A CA 1
ATOM 789 C C . PHE A 1 94 ? 33.508 -27.634 -0.347 1.00 45.56 94 PHE A C 1
ATOM 791 O O . PHE A 1 94 ? 33.743 -26.867 0.583 1.00 45.56 94 PHE A O 1
ATOM 798 N N . ARG A 1 95 ? 32.914 -28.814 -0.131 1.00 46.69 95 ARG A N 1
ATOM 799 C CA . ARG A 1 95 ? 32.511 -29.272 1.209 1.00 46.69 95 ARG A CA 1
ATOM 800 C C . ARG A 1 95 ? 33.703 -29.507 2.134 1.00 46.69 95 ARG A C 1
ATOM 802 O O . ARG A 1 95 ? 33.627 -29.112 3.289 1.00 46.69 95 ARG A O 1
ATOM 809 N N . LYS A 1 96 ? 34.796 -30.115 1.655 1.00 52.44 96 LYS A N 1
ATOM 810 C CA . LYS A 1 96 ? 36.029 -30.321 2.442 1.00 52.44 96 LYS A CA 1
ATOM 811 C C . LYS A 1 96 ? 36.673 -28.995 2.841 1.00 52.44 96 LYS A C 1
ATOM 813 O O . LYS A 1 96 ? 37.092 -28.848 3.982 1.00 52.44 96 LYS A O 1
ATOM 818 N N . PHE A 1 97 ? 36.681 -28.026 1.930 1.00 47.72 97 PHE A N 1
ATOM 819 C CA . PHE A 1 97 ? 37.184 -26.681 2.183 1.00 47.72 97 PHE A CA 1
ATOM 820 C C . PHE A 1 97 ? 36.421 -25.972 3.314 1.00 47.72 97 PHE A C 1
ATOM 822 O O . PHE A 1 97 ? 37.049 -25.451 4.226 1.00 47.72 97 PHE A O 1
ATOM 829 N N . PHE A 1 98 ? 35.085 -26.040 3.323 1.00 45.44 98 PHE A N 1
ATOM 830 C CA . PHE A 1 98 ? 34.272 -25.435 4.390 1.00 45.44 98 PHE A CA 1
ATOM 831 C C . PHE A 1 98 ? 34.238 -26.244 5.693 1.00 45.44 98 PHE A C 1
ATOM 833 O O . PHE A 1 98 ? 34.108 -25.678 6.772 1.00 45.44 98 PHE A O 1
ATOM 840 N N . LYS A 1 99 ? 34.364 -27.574 5.626 1.00 47.81 99 LYS A N 1
ATOM 841 C CA . LYS A 1 99 ? 34.395 -28.427 6.826 1.00 47.81 99 LYS A CA 1
ATOM 842 C C . LYS A 1 99 ? 35.688 -28.246 7.635 1.00 47.81 99 LYS A C 1
ATOM 844 O O . LYS A 1 99 ? 35.682 -28.497 8.835 1.00 47.81 99 LYS A O 1
ATOM 849 N N . ASN A 1 100 ? 36.755 -27.780 6.985 1.00 46.62 100 ASN A N 1
ATOM 850 C CA . ASN A 1 100 ? 38.040 -27.475 7.612 1.00 46.62 100 ASN A CA 1
ATOM 851 C C . ASN A 1 100 ? 38.182 -26.000 8.033 1.00 46.62 100 ASN A C 1
ATOM 853 O O . ASN A 1 100 ? 39.147 -25.669 8.709 1.00 46.62 100 ASN A O 1
ATOM 857 N N . SER A 1 101 ? 37.248 -25.113 7.672 1.00 49.78 101 SER A N 1
ATOM 858 C CA . SER A 1 101 ? 37.329 -23.672 7.961 1.00 49.78 101 SER A CA 1
ATOM 859 C C . SER A 1 101 ? 36.606 -23.271 9.256 1.00 49.78 101 SER A C 1
ATOM 861 O O . SER A 1 101 ? 35.976 -22.219 9.308 1.00 49.78 101 SER A O 1
ATOM 863 N N . ASN A 1 102 ? 36.660 -24.115 10.290 1.00 46.00 102 ASN A N 1
ATOM 864 C CA . ASN A 1 102 ? 36.096 -23.820 11.617 1.00 46.00 102 ASN A CA 1
ATOM 865 C C . ASN A 1 102 ? 37.054 -23.011 12.517 1.00 46.00 102 ASN A C 1
ATOM 867 O O . ASN A 1 102 ? 36.856 -22.950 13.730 1.00 46.00 102 ASN A O 1
ATOM 871 N N . GLU A 1 103 ? 38.080 -22.389 11.941 1.00 49.12 103 GLU A N 1
ATOM 872 C CA . GLU A 1 103 ? 39.037 -21.552 12.663 1.00 49.12 103 GLU A CA 1
ATOM 873 C C . GLU A 1 103 ? 38.876 -20.066 12.305 1.00 49.12 103 GLU A C 1
ATOM 875 O O . GLU A 1 103 ? 38.085 -19.686 11.444 1.00 49.12 103 GLU A O 1
ATOM 880 N N . LYS A 1 104 ? 39.492 -19.234 13.141 1.00 49.03 104 LYS A N 1
ATOM 881 C CA . LYS A 1 104 ? 39.067 -17.895 13.565 1.00 49.03 104 LYS A CA 1
ATOM 882 C C . LYS A 1 104 ? 38.963 -16.863 12.432 1.00 49.03 104 LYS A C 1
ATOM 884 O O . LYS A 1 104 ? 39.478 -17.014 11.334 1.00 49.03 104 LYS A O 1
ATOM 889 N N . GLN A 1 105 ? 38.313 -15.749 12.764 1.00 40.94 105 GLN A N 1
ATOM 890 C CA . GLN A 1 105 ? 38.011 -14.602 11.898 1.00 40.94 105 GLN A CA 1
ATOM 891 C C . GLN A 1 105 ? 39.231 -14.002 11.155 1.00 40.94 105 GLN A C 1
ATOM 893 O O . GLN A 1 105 ? 39.037 -13.358 10.125 1.00 40.94 105 GLN A O 1
ATOM 898 N N . ASP A 1 106 ? 40.457 -14.279 11.610 1.00 40.06 106 ASP A N 1
ATOM 899 C CA . ASP A 1 106 ? 41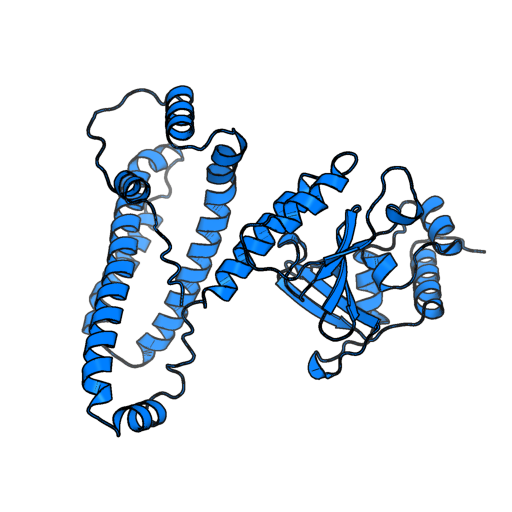.719 -13.846 10.990 1.00 40.06 106 ASP A CA 1
ATOM 900 C C . ASP A 1 106 ? 42.127 -14.685 9.753 1.00 40.06 106 ASP A C 1
ATOM 902 O O . ASP A 1 106 ? 42.888 -14.217 8.907 1.00 40.06 106 ASP A O 1
ATOM 906 N N . ASP A 1 107 ? 41.566 -15.886 9.560 1.00 44.41 107 ASP A N 1
ATOM 907 C CA . ASP A 1 107 ? 41.911 -16.768 8.429 1.00 44.41 107 ASP A CA 1
ATOM 908 C C . ASP A 1 107 ? 41.159 -16.424 7.129 1.00 44.41 107 ASP A C 1
ATOM 910 O O . ASP A 1 107 ? 41.521 -16.864 6.033 1.00 44.41 107 ASP A O 1
ATOM 914 N N . ILE A 1 108 ? 40.118 -15.588 7.209 1.00 40.41 108 ILE A N 1
ATOM 915 C CA . ILE A 1 108 ? 39.291 -15.217 6.052 1.00 40.41 108 ILE A CA 1
ATOM 916 C C . ILE A 1 108 ? 40.105 -14.420 5.018 1.00 40.41 108 ILE A C 1
ATOM 918 O O . ILE A 1 108 ? 39.880 -14.582 3.815 1.00 40.41 108 ILE A O 1
ATOM 922 N N . GLU A 1 109 ? 41.088 -13.619 5.443 1.00 39.31 109 GLU A N 1
ATOM 923 C CA . GLU A 1 109 ? 41.915 -12.799 4.543 1.00 39.31 109 GLU A CA 1
ATOM 924 C C . GLU A 1 109 ? 42.889 -13.628 3.692 1.00 39.31 109 GLU A C 1
ATOM 926 O O . GLU A 1 109 ? 43.127 -13.297 2.528 1.00 39.31 109 GLU A O 1
ATOM 931 N N . HIS A 1 110 ? 43.376 -14.760 4.207 1.00 41.34 110 HIS A N 1
ATOM 932 C CA . HIS A 1 110 ? 44.233 -15.678 3.449 1.00 41.34 110 HIS A CA 1
ATOM 933 C C . HIS A 1 110 ? 43.449 -16.569 2.475 1.00 41.34 110 HIS A C 1
ATOM 935 O O . HIS A 1 110 ? 43.993 -17.045 1.475 1.00 41.34 110 HIS A O 1
ATOM 941 N N . ILE A 1 111 ? 42.154 -16.761 2.727 1.00 38.47 111 ILE A N 1
ATOM 942 C CA . ILE A 1 111 ? 41.286 -17.658 1.959 1.00 38.47 111 ILE A CA 1
ATOM 943 C C . ILE A 1 111 ? 40.504 -16.898 0.866 1.00 38.47 111 ILE A C 1
ATOM 945 O O . ILE A 1 111 ? 40.145 -17.468 -0.174 1.00 38.47 111 ILE A O 1
ATOM 949 N N . LEU A 1 112 ? 40.295 -15.588 1.038 1.00 39.84 112 LEU A N 1
ATOM 950 C CA . LEU A 1 112 ? 39.561 -14.729 0.106 1.00 39.84 112 LEU A CA 1
ATOM 951 C C . LEU A 1 112 ? 40.133 -14.715 -1.329 1.00 39.84 112 LEU A C 1
ATOM 953 O O . LEU A 1 112 ? 39.333 -14.797 -2.265 1.00 39.84 112 LEU A O 1
ATOM 957 N N . PRO A 1 113 ? 41.462 -14.700 -1.564 1.00 42.41 113 PRO A N 1
ATOM 958 C CA . PRO A 1 113 ? 42.024 -14.794 -2.913 1.00 42.41 113 PRO A CA 1
ATOM 959 C C . PRO A 1 113 ? 41.682 -16.115 -3.610 1.00 42.41 113 PRO A C 1
ATOM 961 O O . PRO A 1 113 ? 41.404 -16.118 -4.807 1.00 42.41 113 PRO A O 1
ATOM 964 N N . SER A 1 114 ? 41.617 -17.222 -2.865 1.00 42.03 114 SER A N 1
ATOM 965 C CA . SER A 1 114 ? 41.241 -18.546 -3.378 1.00 42.03 114 SER A CA 1
ATOM 966 C C . SER A 1 114 ? 39.744 -18.640 -3.683 1.00 42.03 114 SER A C 1
ATOM 968 O O . SER A 1 114 ? 39.364 -19.207 -4.707 1.00 42.03 114 SER A O 1
ATOM 970 N N . ILE A 1 115 ? 38.892 -18.018 -2.859 1.00 40.19 115 ILE A N 1
ATOM 971 C CA . ILE A 1 115 ? 37.444 -17.891 -3.105 1.00 40.19 115 ILE A CA 1
ATOM 972 C C . ILE A 1 115 ? 37.182 -17.010 -4.331 1.00 40.19 115 ILE A C 1
ATOM 974 O O . ILE A 1 115 ? 36.385 -17.377 -5.194 1.00 40.19 115 ILE A O 1
ATOM 978 N N . ILE A 1 116 ? 37.881 -15.878 -4.454 1.00 42.09 116 ILE A N 1
ATOM 979 C CA . ILE A 1 116 ? 37.798 -14.984 -5.615 1.00 42.09 116 ILE A CA 1
ATOM 980 C C . ILE A 1 116 ? 38.347 -15.679 -6.863 1.00 42.09 116 ILE A C 1
ATOM 982 O O . ILE A 1 116 ? 37.747 -15.563 -7.926 1.00 42.09 116 ILE A O 1
ATOM 986 N N . PHE A 1 117 ? 39.439 -16.439 -6.764 1.00 44.22 117 PHE A N 1
ATOM 987 C CA . PHE A 1 117 ? 39.976 -17.236 -7.867 1.00 44.22 117 PHE A CA 1
ATOM 988 C C . PHE A 1 117 ? 38.981 -18.309 -8.321 1.00 44.22 117 PHE A C 1
ATOM 990 O O . PHE A 1 117 ? 38.731 -18.439 -9.520 1.00 44.22 117 PHE A O 1
ATOM 997 N N . PHE A 1 118 ? 38.337 -19.018 -7.390 1.00 41.53 118 PHE A N 1
ATOM 998 C CA . PHE A 1 118 ? 37.288 -19.989 -7.708 1.00 41.53 118 PHE A CA 1
ATOM 999 C C . PHE A 1 118 ? 36.045 -19.328 -8.306 1.00 41.53 118 PHE A C 1
ATOM 1001 O O . PHE A 1 118 ? 35.523 -19.825 -9.300 1.00 41.53 118 PHE A O 1
ATOM 1008 N N . ALA A 1 119 ? 35.601 -18.187 -7.774 1.00 40.78 119 ALA A N 1
ATOM 1009 C CA . ALA A 1 119 ? 34.492 -17.413 -8.324 1.00 40.78 119 ALA A CA 1
ATOM 1010 C C . ALA A 1 119 ? 34.825 -16.872 -9.723 1.00 40.78 119 ALA A C 1
ATOM 1012 O O . ALA A 1 119 ? 34.006 -16.996 -10.625 1.00 40.78 119 ALA A O 1
ATOM 1013 N N . LYS A 1 120 ? 36.049 -16.379 -9.956 1.00 39.53 120 LYS A N 1
ATOM 1014 C CA . LYS A 1 120 ? 36.555 -15.966 -11.276 1.00 39.53 120 LYS A CA 1
ATOM 1015 C C . LYS A 1 120 ? 36.603 -17.139 -12.246 1.00 39.53 120 LYS A C 1
ATOM 1017 O O . LYS A 1 120 ? 36.158 -16.993 -13.380 1.00 39.53 120 LYS A O 1
ATOM 1022 N N . LYS A 1 121 ? 37.088 -18.309 -11.817 1.00 42.00 121 LYS A N 1
ATOM 1023 C CA . LYS A 1 121 ? 37.126 -19.517 -12.651 1.00 42.00 121 LYS A CA 1
ATOM 1024 C C . LYS A 1 121 ? 35.713 -20.007 -12.958 1.00 42.00 121 LYS A C 1
ATOM 1026 O O . LYS A 1 121 ? 35.464 -20.368 -14.096 1.00 42.00 121 LYS A O 1
ATOM 1031 N N . LYS A 1 122 ? 34.780 -19.949 -12.001 1.00 44.03 122 LYS A N 1
ATOM 1032 C CA . LYS A 1 122 ? 33.385 -20.391 -12.149 1.00 44.03 122 LYS A CA 1
ATOM 1033 C C . LYS A 1 122 ? 32.538 -19.408 -12.956 1.00 44.03 122 LYS A C 1
ATOM 1035 O O . LYS A 1 122 ? 31.792 -19.861 -13.800 1.00 44.03 122 LYS A O 1
ATOM 1040 N N . ILE A 1 123 ? 32.696 -18.095 -12.787 1.00 39.28 123 ILE A N 1
ATOM 1041 C CA . ILE A 1 123 ? 32.049 -17.061 -13.614 1.00 39.28 123 ILE A CA 1
ATOM 1042 C C . ILE A 1 123 ? 32.628 -17.091 -15.025 1.00 39.28 123 ILE A C 1
ATOM 1044 O O . ILE A 1 123 ? 31.871 -17.119 -15.982 1.00 39.28 123 ILE A O 1
ATOM 1048 N N . LYS A 1 124 ? 33.955 -17.196 -15.182 1.00 35.50 124 LYS A N 1
ATOM 1049 C CA . LYS A 1 124 ? 34.573 -17.404 -16.497 1.00 35.50 124 LYS A CA 1
ATOM 1050 C C . LYS A 1 124 ? 34.117 -18.721 -17.114 1.00 35.50 124 LYS A C 1
ATOM 1052 O O . LYS A 1 124 ? 33.885 -18.739 -18.309 1.00 35.50 124 LYS A O 1
ATOM 1057 N N . TYR A 1 125 ? 33.950 -19.798 -16.348 1.00 37.31 125 TYR A N 1
ATOM 1058 C CA . TYR A 1 125 ? 33.473 -21.089 -16.851 1.00 37.31 125 TYR A CA 1
ATOM 1059 C C . TYR A 1 125 ? 31.974 -21.085 -17.150 1.00 37.31 125 TYR A C 1
ATOM 1061 O O . TYR A 1 125 ? 31.596 -21.674 -18.143 1.00 37.31 125 TYR A O 1
ATOM 1069 N N . ILE A 1 126 ? 31.144 -20.378 -16.379 1.00 37.84 126 ILE A N 1
ATOM 1070 C CA . ILE A 1 126 ? 29.718 -20.156 -16.655 1.00 37.84 126 ILE A CA 1
ATOM 1071 C C . ILE A 1 126 ? 29.584 -19.291 -17.901 1.00 37.84 126 ILE A C 1
ATOM 1073 O O . ILE A 1 126 ? 28.916 -19.718 -18.814 1.00 37.84 126 ILE A O 1
ATOM 1077 N N . ILE A 1 127 ? 30.303 -18.173 -18.017 1.00 34.62 127 ILE A N 1
ATOM 1078 C CA . ILE A 1 127 ? 30.319 -17.326 -19.221 1.00 34.62 127 ILE A CA 1
ATOM 1079 C C . ILE A 1 127 ? 30.923 -18.074 -20.415 1.00 34.62 127 ILE A C 1
ATOM 1081 O O . ILE A 1 127 ? 30.444 -17.934 -21.526 1.00 34.62 127 ILE A O 1
ATOM 1085 N N . THR A 1 128 ? 31.955 -18.900 -20.230 1.00 37.31 128 THR A N 1
ATOM 1086 C CA . THR A 1 128 ? 32.549 -19.692 -21.324 1.00 37.31 128 THR A CA 1
ATOM 1087 C C . THR A 1 128 ? 31.653 -20.863 -21.704 1.00 37.31 128 THR A C 1
ATOM 1089 O O . THR A 1 128 ? 31.603 -21.203 -22.877 1.00 37.31 128 THR A O 1
ATOM 1092 N N . LEU A 1 129 ? 30.947 -21.479 -20.754 1.00 38.84 129 LEU A N 1
ATOM 1093 C CA . LEU A 1 129 ? 29.904 -22.460 -21.026 1.00 38.84 129 LEU A CA 1
ATOM 1094 C C . LEU A 1 129 ? 28.739 -21.785 -21.719 1.00 38.84 129 LEU A C 1
ATOM 1096 O O . LEU A 1 129 ? 28.289 -22.348 -22.686 1.00 38.84 129 LEU A O 1
ATOM 1100 N N . ASP A 1 130 ? 28.319 -20.592 -21.316 1.00 40.47 130 ASP A N 1
ATOM 1101 C CA . ASP A 1 130 ? 27.201 -19.846 -21.892 1.00 40.47 130 ASP A CA 1
ATOM 1102 C C . ASP A 1 130 ? 27.554 -19.318 -23.286 1.00 40.47 130 ASP A C 1
ATOM 1104 O O . ASP A 1 130 ? 26.767 -19.434 -24.206 1.00 40.47 130 ASP A O 1
ATOM 1108 N N . VAL A 1 131 ? 28.795 -18.880 -23.521 1.00 38.09 131 VAL A N 1
ATOM 1109 C CA . VAL A 1 131 ? 29.297 -18.496 -24.850 1.00 38.09 131 VAL A CA 1
ATOM 1110 C C . VAL A 1 131 ? 29.559 -19.722 -25.722 1.00 38.09 131 VAL A C 1
ATOM 1112 O O . VAL A 1 131 ? 29.209 -19.706 -26.895 1.00 38.09 131 VAL A O 1
ATOM 1115 N N . LYS A 1 132 ? 30.130 -20.818 -25.203 1.00 42.41 132 LYS A N 1
ATOM 1116 C CA . LYS A 1 132 ? 30.274 -22.066 -25.976 1.00 42.41 132 LYS A CA 1
ATOM 1117 C C . LYS A 1 132 ? 28.923 -22.722 -26.226 1.00 42.41 132 LYS A C 1
ATOM 1119 O O . LYS A 1 132 ? 28.749 -23.296 -27.287 1.00 42.41 132 LYS A O 1
ATOM 1124 N N . PHE A 1 133 ? 27.978 -22.631 -25.300 1.00 43.69 133 PHE A N 1
ATOM 1125 C CA . PHE A 1 133 ? 26.622 -23.158 -25.408 1.00 43.69 133 PHE A CA 1
ATOM 1126 C C . PHE A 1 133 ? 25.789 -22.287 -26.334 1.00 43.69 133 PHE A C 1
ATOM 1128 O O . PHE A 1 133 ? 25.149 -22.848 -27.203 1.00 43.69 133 PHE A O 1
ATOM 1135 N N . ALA A 1 134 ? 25.887 -20.958 -26.266 1.00 39.25 134 ALA A N 1
ATOM 1136 C CA . ALA A 1 134 ? 25.274 -20.019 -27.205 1.00 39.25 134 ALA A CA 1
ATOM 1137 C C . ALA A 1 134 ? 25.893 -20.118 -28.605 1.00 39.25 134 ALA A C 1
ATOM 1139 O O . ALA A 1 134 ? 25.161 -20.103 -29.586 1.00 39.25 134 ALA A O 1
ATOM 1140 N N . ASN A 1 135 ? 27.212 -20.294 -28.731 1.00 42.31 135 ASN A N 1
ATOM 1141 C CA . ASN A 1 135 ? 27.868 -20.522 -30.023 1.00 42.31 135 ASN A CA 1
ATOM 1142 C C . ASN A 1 135 ? 27.495 -21.891 -30.594 1.00 42.31 135 ASN A C 1
ATOM 1144 O O . ASN A 1 135 ? 27.203 -21.990 -31.778 1.00 42.31 135 ASN A O 1
ATOM 1148 N N . ARG A 1 136 ? 27.420 -22.932 -29.758 1.00 47.06 136 ARG A N 1
ATOM 1149 C CA . ARG A 1 136 ? 26.988 -24.271 -30.172 1.00 47.06 136 ARG A CA 1
ATOM 1150 C C . ARG A 1 136 ? 25.489 -24.309 -30.459 1.00 47.06 136 ARG A C 1
ATOM 1152 O O . ARG A 1 136 ? 25.112 -24.991 -31.395 1.00 47.06 136 ARG A O 1
ATOM 1159 N N . LEU A 1 137 ? 24.664 -23.529 -29.755 1.00 43.12 137 LEU A N 1
ATOM 1160 C CA . LEU A 1 137 ? 23.252 -23.262 -30.054 1.00 43.12 137 LEU A CA 1
ATOM 1161 C C . LEU A 1 137 ? 23.096 -22.446 -31.328 1.00 43.12 137 LEU A C 1
ATOM 1163 O O . LEU A 1 137 ? 22.153 -22.699 -32.047 1.00 43.12 137 LEU A O 1
ATOM 1167 N N . SER A 1 138 ? 23.992 -21.509 -31.635 1.00 41.53 138 SER A N 1
ATOM 1168 C CA . SER A 1 138 ? 23.984 -20.715 -32.870 1.00 41.53 138 SER A CA 1
ATOM 1169 C C . SER A 1 138 ? 24.429 -21.552 -34.076 1.00 41.53 138 SER A C 1
ATOM 1171 O O . SER A 1 138 ? 23.795 -21.513 -35.129 1.00 41.53 138 SER A O 1
ATOM 1173 N N . GLU A 1 139 ? 25.443 -22.407 -33.908 1.00 49.84 139 GLU A N 1
ATOM 1174 C CA . GLU A 1 139 ? 25.845 -23.428 -34.885 1.00 49.84 139 GLU A CA 1
ATOM 1175 C C . GLU A 1 139 ? 24.760 -24.494 -35.073 1.00 49.84 139 GLU A C 1
ATOM 1177 O O . GLU A 1 139 ? 24.464 -24.875 -36.208 1.00 49.84 139 GLU A O 1
ATOM 1182 N N . LEU A 1 140 ? 24.134 -24.952 -33.982 1.00 43.28 140 LEU A N 1
ATOM 1183 C CA . LEU A 1 140 ? 22.945 -25.796 -34.035 1.00 43.28 140 LEU A CA 1
ATOM 1184 C C . LEU A 1 140 ? 21.825 -25.041 -34.738 1.00 43.28 140 LEU A C 1
ATOM 1186 O O . LEU A 1 140 ? 21.300 -25.581 -35.685 1.00 43.28 140 LEU A O 1
ATOM 1190 N N . HIS A 1 141 ? 21.522 -23.788 -34.414 1.00 41.72 141 HIS A N 1
ATOM 1191 C CA . HIS A 1 141 ? 20.455 -22.995 -35.032 1.00 41.72 141 HIS A CA 1
ATOM 1192 C C . HIS A 1 141 ? 20.686 -22.780 -36.540 1.00 41.72 141 HIS A C 1
ATOM 1194 O O . HIS A 1 141 ? 19.748 -22.861 -37.334 1.00 41.72 141 HIS A O 1
ATOM 1200 N N . GLY A 1 142 ? 21.944 -22.624 -36.963 1.00 46.62 142 GLY A N 1
ATOM 1201 C CA . GLY A 1 142 ? 22.350 -22.624 -38.371 1.00 46.62 142 GLY A CA 1
ATOM 1202 C C . GLY A 1 142 ? 22.175 -23.980 -39.072 1.00 46.62 142 GLY A C 1
ATOM 1203 O O . GLY A 1 142 ? 21.847 -24.013 -40.259 1.00 46.62 142 GLY A O 1
ATOM 1204 N N . LYS A 1 143 ? 22.337 -25.098 -38.350 1.00 45.88 143 LYS A N 1
ATOM 1205 C CA . LYS A 1 143 ? 22.023 -26.460 -38.828 1.00 45.88 143 LYS A CA 1
ATOM 1206 C C . LYS A 1 143 ? 20.515 -26.780 -38.760 1.00 45.88 143 LYS A C 1
ATOM 1208 O O . LYS A 1 143 ? 20.010 -27.451 -39.650 1.00 45.88 143 LYS A O 1
ATOM 1213 N N . ILE A 1 144 ? 19.795 -26.238 -37.778 1.00 39.69 144 ILE A N 1
ATOM 1214 C CA . ILE A 1 144 ? 18.352 -26.381 -37.510 1.00 39.69 144 ILE A CA 1
ATOM 1215 C C . ILE A 1 144 ? 17.535 -25.667 -38.582 1.00 39.69 144 ILE A C 1
ATOM 1217 O O . ILE A 1 144 ? 16.567 -26.227 -39.075 1.00 39.69 144 ILE A O 1
ATOM 1221 N N . LYS A 1 145 ? 17.974 -24.489 -39.046 1.00 43.91 145 LYS A N 1
ATOM 1222 C CA . LYS A 1 145 ? 17.363 -23.807 -40.201 1.00 43.91 145 LYS A CA 1
ATOM 1223 C C . LYS A 1 145 ? 17.377 -24.629 -41.496 1.00 43.91 145 LYS A C 1
ATOM 1225 O O . LYS A 1 145 ? 16.671 -24.272 -42.432 1.00 43.91 145 LYS A O 1
ATOM 1230 N N . LYS A 1 146 ? 18.196 -25.683 -41.576 1.00 49.03 146 LYS A N 1
ATOM 1231 C CA . LYS A 1 146 ? 18.257 -26.599 -42.724 1.00 49.03 146 LYS A CA 1
ATOM 1232 C C . LYS A 1 146 ? 17.472 -27.898 -42.505 1.00 49.03 146 LYS A C 1
ATOM 1234 O O . LYS A 1 146 ? 17.326 -28.660 -43.454 1.00 49.03 146 LYS A O 1
ATOM 1239 N N . ASP A 1 147 ? 16.958 -28.147 -41.301 1.00 49.66 147 ASP A N 1
ATOM 1240 C CA . ASP A 1 147 ? 16.173 -29.336 -40.962 1.00 49.66 147 ASP A CA 1
ATOM 1241 C C . ASP A 1 147 ? 14.788 -28.916 -40.447 1.00 49.66 147 ASP A C 1
ATOM 1243 O O . ASP A 1 147 ? 14.564 -28.726 -39.249 1.00 49.66 147 ASP A O 1
ATOM 1247 N N . ASN A 1 148 ? 13.837 -28.804 -41.379 1.00 49.03 148 ASN A N 1
ATOM 1248 C CA . ASN A 1 148 ? 12.454 -28.378 -41.123 1.00 49.03 148 ASN A CA 1
ATOM 1249 C C . ASN A 1 148 ? 11.672 -29.306 -40.167 1.00 49.03 148 ASN A C 1
ATOM 1251 O O . ASN A 1 148 ? 10.556 -28.973 -39.779 1.00 49.03 148 ASN A O 1
ATOM 1255 N N . ASN A 1 149 ? 12.230 -30.458 -39.772 1.00 50.41 149 ASN A N 1
ATOM 1256 C CA . ASN A 1 149 ? 11.595 -31.416 -38.863 1.00 50.41 149 ASN A CA 1
ATOM 1257 C C . ASN A 1 149 ? 12.248 -31.463 -37.474 1.00 50.41 149 ASN A C 1
ATOM 1259 O O . ASN A 1 149 ? 11.860 -32.284 -36.638 1.00 50.41 149 ASN A O 1
ATOM 1263 N N . PHE A 1 150 ? 13.268 -30.647 -37.205 1.00 49.66 150 PHE A N 1
ATOM 1264 C CA . PHE A 1 150 ? 13.974 -30.677 -35.924 1.00 49.66 150 PHE A CA 1
ATOM 1265 C C . PHE A 1 150 ? 13.156 -30.051 -34.787 1.00 49.66 150 PHE A C 1
ATOM 1267 O O . PHE A 1 150 ? 13.076 -30.624 -33.703 1.00 49.66 150 PHE A O 1
ATOM 1274 N N . GLU A 1 151 ? 12.472 -28.939 -35.058 1.00 45.50 151 GLU A N 1
ATOM 1275 C CA . GLU A 1 151 ? 11.633 -28.225 -34.084 1.00 45.50 151 GLU A CA 1
ATOM 1276 C C . GLU A 1 151 ? 10.478 -29.107 -33.572 1.00 45.50 151 GLU A C 1
ATOM 1278 O O . GLU A 1 151 ? 10.249 -29.217 -32.368 1.00 45.50 151 GLU A O 1
ATOM 1283 N N . GLN A 1 152 ? 9.826 -29.854 -34.470 1.00 51.81 152 GLN A N 1
ATOM 1284 C CA . GLN A 1 152 ? 8.767 -30.799 -34.099 1.00 51.81 152 GLN A CA 1
ATOM 1285 C C . GLN A 1 152 ? 9.284 -32.038 -33.357 1.00 51.81 152 GLN A C 1
ATOM 1287 O O . GLN A 1 152 ? 8.582 -32.587 -32.506 1.00 51.81 152 GLN A O 1
ATOM 1292 N N . ARG A 1 153 ? 10.513 -32.489 -33.645 1.00 54.22 153 ARG A N 1
ATOM 1293 C CA . ARG A 1 153 ? 11.144 -33.596 -32.909 1.00 54.22 153 ARG A CA 1
ATOM 1294 C C . ARG A 1 153 ? 11.552 -33.167 -31.500 1.00 54.22 153 ARG A C 1
ATOM 1296 O O . ARG A 1 153 ? 11.318 -33.922 -30.565 1.00 54.22 153 ARG A O 1
ATOM 1303 N N . LEU A 1 154 ? 12.061 -31.949 -31.324 1.00 43.16 154 LEU A N 1
ATOM 1304 C CA . LEU A 1 154 ? 12.353 -31.375 -30.005 1.00 43.16 154 LEU A CA 1
ATOM 1305 C C . LEU A 1 154 ? 11.094 -31.184 -29.156 1.00 43.16 154 LEU A C 1
ATOM 1307 O O . LEU A 1 154 ? 11.096 -31.583 -27.995 1.00 43.16 154 LEU A O 1
ATOM 1311 N N . LEU A 1 155 ? 10.006 -30.675 -29.743 1.00 45.91 155 LEU A N 1
ATOM 1312 C CA . LEU A 1 155 ? 8.709 -30.539 -29.063 1.00 45.91 155 LEU A CA 1
ATOM 1313 C C . LEU A 1 155 ? 8.100 -31.890 -28.659 1.00 45.91 155 LEU A C 1
ATOM 1315 O O . LEU A 1 155 ? 7.411 -31.971 -27.645 1.00 45.91 155 LEU A O 1
ATOM 1319 N N . LYS A 1 156 ? 8.379 -32.960 -29.416 1.00 50.00 156 LYS A N 1
ATOM 1320 C CA . LYS A 1 156 ? 7.987 -34.333 -29.059 1.00 50.00 156 LYS A CA 1
ATOM 1321 C C . LYS A 1 156 ? 8.827 -34.943 -27.937 1.00 50.00 156 LYS A C 1
ATOM 1323 O O . LYS A 1 156 ? 8.321 -35.806 -27.231 1.00 50.00 156 LYS A O 1
ATOM 1328 N N . ILE A 1 157 ? 10.096 -34.552 -27.810 1.00 48.47 157 ILE A N 1
ATOM 1329 C CA . ILE A 1 157 ? 11.042 -35.170 -26.867 1.00 48.47 157 ILE A CA 1
ATOM 1330 C C . ILE A 1 157 ? 11.079 -34.411 -25.529 1.00 48.47 157 ILE A C 1
ATOM 1332 O O . ILE A 1 157 ? 11.199 -35.052 -24.487 1.00 48.47 157 ILE A O 1
ATOM 1336 N N . ARG A 1 158 ? 10.967 -33.073 -25.531 1.00 42.53 158 ARG A N 1
ATOM 1337 C CA . ARG A 1 158 ? 11.015 -32.219 -24.326 1.00 42.53 158 ARG A CA 1
ATOM 1338 C C . ARG A 1 158 ? 10.178 -30.933 -24.491 1.00 42.53 158 ARG A C 1
ATOM 1340 O O . ARG A 1 158 ? 10.745 -29.877 -24.786 1.00 42.53 158 ARG A O 1
ATOM 1347 N N . PRO A 1 159 ? 8.848 -30.963 -24.287 1.00 52.09 159 PRO A N 1
ATOM 1348 C CA . PRO A 1 159 ? 8.030 -29.741 -24.255 1.00 52.09 159 PRO A CA 1
ATOM 1349 C C . PRO A 1 159 ? 8.424 -28.775 -23.113 1.00 52.09 159 PRO A C 1
ATOM 1351 O O . PRO A 1 159 ? 8.153 -27.580 -23.184 1.00 52.09 159 PRO A O 1
ATOM 1354 N N . ASP A 1 160 ? 9.128 -29.278 -22.102 1.00 42.62 160 ASP A N 1
ATOM 1355 C CA . ASP A 1 160 ? 9.622 -28.600 -20.899 1.00 42.62 160 ASP A CA 1
ATOM 1356 C C . ASP A 1 160 ? 10.979 -27.884 -21.081 1.00 42.62 160 ASP A C 1
ATOM 1358 O O . ASP A 1 160 ? 11.372 -27.069 -20.250 1.00 42.62 160 ASP A O 1
ATOM 1362 N N . PHE A 1 161 ? 11.713 -28.116 -22.178 1.00 38.88 161 PHE A N 1
ATOM 1363 C CA . PHE A 1 161 ? 13.009 -27.445 -22.403 1.00 38.88 161 PHE A CA 1
ATOM 1364 C C . PHE A 1 161 ? 12.871 -25.932 -22.656 1.00 38.88 161 PHE A C 1
ATOM 1366 O O . PHE A 1 161 ? 13.823 -25.177 -22.467 1.00 38.88 161 PHE A O 1
ATOM 1373 N N . TYR A 1 162 ? 11.672 -25.479 -23.031 1.00 41.41 162 TYR A N 1
ATOM 1374 C CA . TYR A 1 162 ? 11.313 -24.061 -23.101 1.00 41.41 162 TYR A CA 1
ATOM 1375 C C . TYR A 1 162 ? 10.929 -23.455 -21.734 1.00 41.41 162 TYR A C 1
ATOM 1377 O O . TYR A 1 162 ? 10.767 -22.237 -21.640 1.00 41.41 162 TYR A O 1
ATOM 1385 N N . GLU A 1 163 ? 10.813 -24.258 -20.666 1.00 38.78 163 GLU A N 1
ATOM 1386 C CA . GLU A 1 163 ? 10.492 -23.780 -19.310 1.00 38.78 163 GLU A CA 1
ATOM 1387 C C . GLU A 1 163 ? 11.718 -23.415 -18.465 1.00 38.78 163 GLU A C 1
ATOM 1389 O O . GLU A 1 163 ? 11.569 -22.673 -17.490 1.00 38.78 163 GLU A O 1
ATOM 1394 N N . ILE A 1 164 ? 12.938 -23.803 -18.867 1.00 38.53 164 ILE A N 1
ATOM 1395 C CA . ILE A 1 164 ? 14.170 -23.190 -18.340 1.00 38.53 164 ILE A CA 1
ATOM 1396 C C . ILE A 1 164 ? 14.298 -21.803 -18.977 1.00 38.53 164 ILE A C 1
ATOM 1398 O O . ILE A 1 164 ? 15.159 -21.523 -19.811 1.00 38.53 164 ILE A O 1
ATOM 1402 N N . LYS A 1 165 ? 13.397 -20.899 -18.588 1.00 39.16 165 LYS A N 1
ATOM 1403 C CA . LYS A 1 165 ? 13.610 -19.470 -18.745 1.00 39.16 165 LYS A CA 1
ATOM 1404 C C . LYS A 1 165 ? 14.927 -19.164 -18.037 1.00 39.16 165 LYS A C 1
ATOM 1406 O O . LYS A 1 165 ? 14.966 -19.102 -16.808 1.00 39.16 165 LYS A O 1
ATOM 1411 N N . ILE A 1 166 ? 15.983 -18.909 -18.819 1.00 43.34 166 ILE A N 1
ATOM 1412 C CA . ILE A 1 166 ? 16.972 -17.864 -18.510 1.00 43.34 166 ILE A CA 1
ATOM 1413 C C . ILE A 1 166 ? 16.187 -16.807 -17.749 1.00 43.34 166 ILE A C 1
ATOM 1415 O O . ILE A 1 166 ? 15.172 -16.374 -18.297 1.00 43.34 166 ILE A O 1
ATOM 1419 N N . MET A 1 167 ? 16.547 -16.495 -16.497 1.00 39.69 167 MET A N 1
ATOM 1420 C CA . MET A 1 167 ? 15.844 -15.474 -15.720 1.00 39.69 167 MET A CA 1
ATOM 1421 C C . MET A 1 167 ? 15.715 -14.265 -16.642 1.00 39.69 167 MET A C 1
ATOM 1423 O O . MET A 1 167 ? 16.723 -13.640 -16.970 1.00 39.69 167 MET A O 1
ATOM 1427 N N . ILE A 1 168 ? 14.513 -14.080 -17.207 1.00 49.88 168 ILE A N 1
ATOM 1428 C CA . ILE A 1 168 ? 14.342 -13.209 -18.371 1.00 49.88 168 ILE A CA 1
ATOM 1429 C C . ILE A 1 168 ? 14.846 -11.853 -17.893 1.00 49.88 168 ILE A C 1
ATOM 1431 O O . ILE A 1 168 ? 14.539 -11.524 -16.743 1.00 49.88 168 ILE A O 1
ATOM 1435 N N . PRO A 1 169 ? 15.616 -11.091 -18.694 1.00 54.50 169 PRO A N 1
ATOM 1436 C CA . PRO A 1 169 ? 16.123 -9.772 -18.307 1.00 54.50 169 PRO A CA 1
ATOM 1437 C C . PRO A 1 169 ? 15.124 -8.953 -17.467 1.00 54.50 169 PRO A C 1
ATOM 1439 O O . PRO A 1 169 ? 15.497 -8.373 -16.453 1.00 54.50 169 PRO A O 1
ATOM 1442 N N . THR A 1 170 ? 13.830 -9.092 -17.767 1.00 76.00 170 THR A N 1
ATOM 1443 C CA . THR A 1 170 ? 12.691 -8.547 -17.025 1.00 76.00 170 THR A CA 1
ATOM 1444 C C . THR A 1 170 ? 12.626 -8.856 -15.521 1.00 76.00 170 THR A C 1
ATOM 1446 O O . THR A 1 170 ? 12.247 -7.980 -14.756 1.00 76.00 170 THR A O 1
ATOM 1449 N N . GLU A 1 171 ? 12.921 -10.070 -15.042 1.00 81.00 171 GLU A N 1
ATOM 1450 C CA . GLU A 1 171 ? 12.807 -10.396 -13.605 1.00 81.00 171 GLU A CA 1
ATOM 1451 C C . GLU A 1 171 ? 13.975 -9.828 -12.793 1.00 81.00 171 GLU A C 1
ATOM 1453 O O . GLU A 1 171 ? 13.782 -9.367 -11.666 1.00 81.00 171 GLU A O 1
ATOM 1458 N N . PHE A 1 172 ? 15.178 -9.800 -13.373 1.00 83.25 172 PHE A N 1
ATOM 1459 C CA . PHE A 1 172 ? 16.326 -9.143 -12.751 1.00 83.25 172 PHE A CA 1
ATOM 1460 C C . PHE A 1 172 ? 16.174 -7.615 -12.773 1.00 83.25 172 PHE A C 1
ATOM 1462 O O . PHE A 1 172 ? 16.391 -6.966 -11.751 1.00 83.25 172 PHE A O 1
ATOM 1469 N N . GLU A 1 173 ? 15.710 -7.041 -13.886 1.00 88.19 173 GLU A N 1
ATOM 1470 C CA . GLU A 1 173 ? 15.369 -5.615 -13.985 1.00 88.19 173 GLU A CA 1
ATOM 1471 C C . GLU A 1 173 ? 14.300 -5.217 -12.962 1.00 88.19 173 GLU A C 1
ATOM 1473 O O . GLU A 1 173 ? 14.472 -4.231 -12.249 1.00 88.19 173 GLU A O 1
ATOM 1478 N N . LYS A 1 174 ? 13.238 -6.020 -12.801 1.00 90.75 174 LYS A N 1
ATOM 1479 C CA . LYS A 1 174 ? 12.235 -5.805 -11.745 1.00 90.75 174 LYS A CA 1
ATOM 1480 C C . LYS A 1 174 ? 12.863 -5.846 -10.358 1.00 90.75 174 LYS A C 1
ATOM 1482 O O . LYS A 1 174 ? 12.549 -5.003 -9.525 1.00 90.75 174 LYS A O 1
ATOM 1487 N N . PHE A 1 175 ? 13.741 -6.806 -10.080 1.00 91.19 175 PHE A N 1
ATOM 1488 C C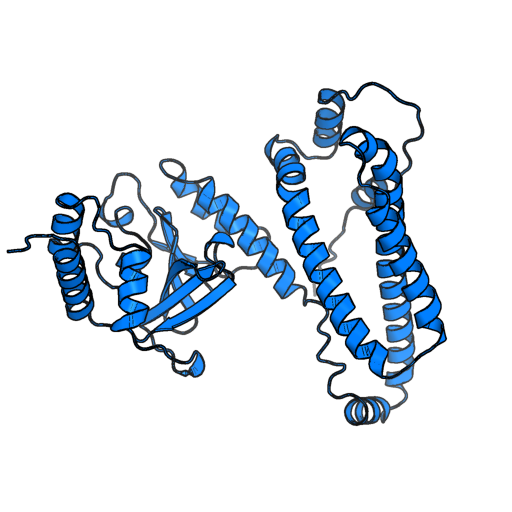A . PHE A 1 175 ? 14.428 -6.873 -8.792 1.00 91.19 175 PHE A CA 1
ATOM 1489 C C . PHE A 1 175 ? 15.251 -5.602 -8.518 1.00 91.19 175 PHE A C 1
ATOM 1491 O O . PHE A 1 175 ? 15.109 -5.004 -7.447 1.00 91.19 175 PHE A O 1
ATOM 1498 N N . LEU A 1 176 ? 16.045 -5.149 -9.494 1.00 93.94 176 LEU A N 1
ATOM 1499 C CA . LEU A 1 176 ? 16.837 -3.921 -9.388 1.00 93.94 176 LEU A CA 1
ATOM 1500 C C . LEU A 1 176 ? 15.957 -2.676 -9.210 1.00 93.94 176 LEU A C 1
ATOM 1502 O O . LEU A 1 176 ? 16.226 -1.867 -8.319 1.00 93.94 176 LEU A O 1
ATOM 1506 N N . LEU A 1 177 ? 14.874 -2.557 -9.985 1.00 96.00 177 LEU A N 1
ATOM 1507 C CA . LEU A 1 177 ? 13.887 -1.483 -9.859 1.00 96.00 177 LEU A CA 1
ATOM 1508 C C . LEU A 1 177 ? 13.343 -1.409 -8.434 1.00 96.00 177 LEU A C 1
ATOM 1510 O O . LEU A 1 177 ? 13.411 -0.366 -7.789 1.00 96.00 177 LEU A O 1
ATOM 1514 N N . ARG A 1 178 ? 12.867 -2.532 -7.898 1.00 96.94 178 ARG A N 1
ATOM 1515 C CA . ARG A 1 178 ? 12.283 -2.598 -6.551 1.00 96.94 178 ARG A CA 1
ATOM 1516 C C . ARG A 1 178 ? 13.290 -2.257 -5.453 1.00 96.94 178 ARG A C 1
ATOM 1518 O O . ARG A 1 178 ? 12.914 -1.677 -4.430 1.00 96.94 178 ARG A O 1
ATOM 1525 N N . HIS A 1 179 ? 14.566 -2.581 -5.656 1.00 95.19 179 HIS A N 1
ATOM 1526 C CA . HIS A 1 179 ? 15.647 -2.164 -4.766 1.00 95.19 179 HIS A CA 1
ATOM 1527 C C . HIS A 1 179 ? 15.875 -0.650 -4.793 1.00 95.19 179 HIS A C 1
ATOM 1529 O O . HIS A 1 179 ? 15.933 -0.032 -3.728 1.00 95.19 179 HIS A O 1
ATOM 1535 N N . GLN A 1 180 ? 15.945 -0.042 -5.979 1.00 96.94 180 GLN A N 1
ATOM 1536 C CA . GLN A 1 180 ? 16.094 1.410 -6.107 1.00 96.94 180 GLN A CA 1
ATOM 1537 C C . GLN A 1 180 ? 14.885 2.160 -5.539 1.00 96.94 180 GLN A C 1
ATOM 1539 O O . GLN A 1 180 ? 15.056 3.112 -4.778 1.00 96.94 180 GLN A O 1
ATOM 1544 N N . LEU A 1 181 ? 13.665 1.681 -5.803 1.00 97.19 181 LEU A N 1
ATOM 1545 C CA . LEU A 1 181 ? 12.443 2.230 -5.206 1.00 97.19 181 LEU A CA 1
ATOM 1546 C C . LEU A 1 181 ? 12.502 2.198 -3.676 1.00 97.19 181 LEU A C 1
ATOM 1548 O O . LEU A 1 181 ? 12.120 3.165 -3.018 1.00 97.19 181 LEU A O 1
ATOM 1552 N N . ASN A 1 182 ? 13.019 1.114 -3.093 1.00 97.12 182 ASN A N 1
ATOM 1553 C CA . ASN A 1 182 ? 13.205 1.028 -1.648 1.00 97.12 182 ASN A CA 1
ATOM 1554 C C . ASN A 1 182 ? 14.210 2.059 -1.117 1.00 97.12 182 ASN A C 1
ATOM 1556 O O . ASN A 1 182 ? 13.943 2.700 -0.103 1.00 97.12 182 ASN A O 1
ATOM 1560 N N . GLN A 1 183 ? 15.343 2.257 -1.792 1.00 96.06 183 GLN A N 1
ATOM 1561 C CA . GLN A 1 183 ? 16.317 3.284 -1.403 1.00 96.06 183 GLN A CA 1
ATOM 1562 C C . GLN A 1 183 ? 15.707 4.687 -1.468 1.00 96.06 183 GLN A C 1
ATOM 1564 O O . GLN A 1 183 ? 15.746 5.422 -0.483 1.00 96.06 183 GLN A O 1
ATOM 1569 N N . ILE A 1 184 ? 15.052 5.026 -2.582 1.00 96.50 184 ILE A N 1
ATOM 1570 C CA . ILE A 1 184 ? 14.407 6.329 -2.766 1.00 96.50 184 ILE A CA 1
ATOM 1571 C C . ILE A 1 184 ? 13.367 6.578 -1.668 1.00 96.50 184 ILE A C 1
ATOM 1573 O O . ILE A 1 184 ? 13.391 7.632 -1.030 1.00 96.50 184 ILE A O 1
ATOM 1577 N N . THR A 1 185 ? 12.489 5.606 -1.409 1.00 95.56 185 THR A N 1
ATOM 1578 C CA . THR A 1 185 ? 11.385 5.767 -0.449 1.00 95.56 185 THR A CA 1
ATOM 1579 C C . THR A 1 185 ? 11.829 5.801 1.012 1.00 95.56 185 THR A C 1
ATOM 1581 O O . THR A 1 185 ? 11.198 6.487 1.815 1.00 95.56 185 THR A O 1
ATOM 1584 N N . SER A 1 186 ? 12.915 5.108 1.366 1.00 94.69 186 SER A N 1
ATOM 1585 C CA . SER A 1 186 ? 13.462 5.094 2.731 1.00 94.69 186 SER A CA 1
ATOM 1586 C C . SER A 1 186 ? 14.327 6.315 3.054 1.00 94.69 186 SER A C 1
ATOM 1588 O O . SER A 1 186 ? 14.301 6.797 4.185 1.00 94.69 186 SER A O 1
ATOM 1590 N N . GLN A 1 187 ? 15.062 6.848 2.075 1.00 95.19 187 GLN A N 1
ATOM 1591 C CA . GLN A 1 187 ? 15.997 7.960 2.285 1.00 95.19 187 GLN A CA 1
ATOM 1592 C C . GLN A 1 187 ? 15.342 9.341 2.133 1.00 95.19 187 GLN A C 1
ATOM 1594 O O . GLN A 1 187 ? 15.804 10.321 2.718 1.00 95.19 187 GLN A O 1
ATOM 1599 N N . ASN A 1 188 ? 14.248 9.443 1.374 1.00 92.69 188 ASN A N 1
ATOM 1600 C CA . ASN A 1 188 ? 13.600 10.719 1.068 1.00 92.69 188 ASN A CA 1
ATOM 1601 C C . ASN A 1 188 ? 12.269 10.843 1.809 1.00 92.69 188 ASN A C 1
ATOM 1603 O O . ASN A 1 188 ? 11.205 10.807 1.204 1.00 92.69 188 ASN A O 1
ATOM 1607 N N . ILE A 1 189 ? 12.326 10.961 3.133 1.00 91.88 189 ILE A N 1
ATOM 1608 C CA . ILE A 1 189 ? 11.155 11.135 4.005 1.00 91.88 189 ILE A CA 1
ATOM 1609 C C . ILE A 1 189 ? 11.083 12.557 4.582 1.00 91.88 189 ILE A C 1
ATOM 1611 O O . ILE A 1 189 ? 12.031 13.343 4.487 1.00 91.88 189 ILE A O 1
ATOM 1615 N N . GLY A 1 190 ? 9.951 12.905 5.204 1.00 89.12 190 GLY A N 1
ATOM 1616 C CA . GLY A 1 190 ? 9.772 14.192 5.886 1.00 89.12 190 GLY A CA 1
ATOM 1617 C C . GLY A 1 190 ? 9.982 15.378 4.942 1.00 89.12 190 GLY A C 1
ATOM 1618 O O . GLY A 1 190 ? 9.332 15.466 3.907 1.00 89.12 190 GLY A O 1
ATOM 1619 N N . LYS A 1 191 ? 10.916 16.280 5.269 1.00 91.19 191 LYS A N 1
ATOM 1620 C CA . LYS A 1 191 ? 11.224 17.463 4.439 1.00 91.19 191 LYS A CA 1
ATOM 1621 C C . LYS A 1 191 ? 11.773 17.120 3.048 1.00 91.19 191 LYS A C 1
ATOM 1623 O O . LYS A 1 191 ? 11.673 17.942 2.147 1.00 91.19 191 LYS A O 1
ATOM 1628 N N . ASN A 1 192 ? 12.342 15.928 2.868 1.00 93.25 192 ASN A N 1
ATOM 1629 C CA . ASN A 1 192 ? 12.887 15.484 1.584 1.00 93.25 192 ASN A CA 1
ATOM 1630 C C . ASN A 1 192 ? 11.857 14.748 0.718 1.00 93.25 192 ASN A C 1
ATOM 1632 O O . ASN A 1 192 ? 12.226 14.274 -0.351 1.00 93.25 192 ASN A O 1
ATOM 1636 N N . ILE A 1 193 ? 10.596 14.634 1.153 1.00 93.75 193 ILE A N 1
ATOM 1637 C CA . ILE A 1 193 ? 9.616 13.772 0.486 1.00 93.75 193 ILE A CA 1
ATOM 1638 C C . ILE A 1 193 ? 9.411 14.131 -0.988 1.00 93.75 193 ILE A C 1
ATOM 1640 O O . ILE A 1 193 ? 9.436 13.242 -1.830 1.00 93.75 193 ILE A O 1
ATOM 1644 N N . ALA A 1 194 ? 9.375 15.427 -1.315 1.00 93.44 194 ALA A N 1
ATOM 1645 C CA . ALA A 1 194 ? 9.220 15.921 -2.684 1.00 93.44 194 ALA A CA 1
ATOM 1646 C C . ALA A 1 194 ? 10.287 15.381 -3.661 1.00 93.44 194 ALA A C 1
ATOM 1648 O O . ALA A 1 194 ? 9.994 15.164 -4.834 1.00 93.44 194 ALA A O 1
ATOM 1649 N N . LYS A 1 195 ? 11.503 15.068 -3.179 1.00 96.00 195 LYS A N 1
ATOM 1650 C CA . LYS A 1 195 ? 12.578 14.503 -4.016 1.00 96.00 195 LYS A CA 1
ATOM 1651 C C . LYS A 1 195 ? 12.240 13.118 -4.564 1.00 96.00 195 LYS A C 1
ATOM 1653 O O . LYS A 1 195 ? 12.804 12.727 -5.582 1.00 96.00 195 LYS A O 1
ATOM 1658 N N . GLN A 1 196 ? 11.339 12.368 -3.918 1.00 96.25 196 GLN A N 1
ATOM 1659 C CA . GLN A 1 196 ? 10.935 11.048 -4.409 1.00 96.25 196 GLN A CA 1
ATOM 1660 C C . GLN A 1 196 ? 10.370 11.122 -5.826 1.00 96.25 196 GLN A C 1
ATOM 1662 O O . GLN A 1 196 ? 10.627 10.218 -6.613 1.00 96.25 196 GLN A O 1
ATOM 1667 N N . VAL A 1 197 ? 9.635 12.188 -6.157 1.00 96.62 197 VAL A N 1
ATOM 1668 C CA . VAL A 1 197 ? 8.991 12.347 -7.465 1.00 96.62 197 VAL A CA 1
ATOM 1669 C C . VAL A 1 197 ? 10.017 12.394 -8.585 1.00 96.62 197 VAL A C 1
ATOM 1671 O O . VAL A 1 197 ? 9.947 11.588 -9.515 1.00 96.62 197 VAL A O 1
ATOM 1674 N N . ASP A 1 198 ? 11.005 13.275 -8.457 1.00 97.38 198 ASP A N 1
ATOM 1675 C CA . ASP A 1 198 ? 12.060 13.410 -9.457 1.00 97.38 198 ASP A CA 1
ATOM 1676 C C . ASP A 1 198 ? 12.955 12.172 -9.504 1.00 97.38 198 ASP A C 1
ATOM 1678 O O . ASP A 1 198 ? 13.327 11.725 -10.587 1.00 97.38 198 ASP A O 1
ATOM 1682 N N . LEU A 1 199 ? 13.276 11.578 -8.351 1.00 97.38 199 LEU A N 1
ATOM 1683 C CA . LEU A 1 199 ? 14.108 10.377 -8.303 1.00 97.38 199 LEU A CA 1
ATOM 1684 C C . LEU A 1 199 ? 13.421 9.182 -8.963 1.00 97.38 199 LEU A C 1
ATOM 1686 O O . LEU A 1 199 ? 14.055 8.511 -9.766 1.00 97.38 199 LEU A O 1
ATOM 1690 N N . ILE A 1 200 ? 12.137 8.939 -8.673 1.00 97.56 200 ILE A N 1
ATOM 1691 C CA . ILE A 1 200 ? 11.378 7.834 -9.274 1.00 97.56 200 ILE A CA 1
ATOM 1692 C C . ILE A 1 200 ? 11.251 8.040 -10.778 1.00 97.56 200 ILE A C 1
ATOM 1694 O O . ILE A 1 200 ? 11.523 7.113 -11.526 1.00 97.56 200 ILE A O 1
ATOM 1698 N N . LYS A 1 201 ? 10.908 9.251 -11.234 1.00 97.06 201 LYS A N 1
ATOM 1699 C CA . LYS A 1 201 ? 10.781 9.564 -12.666 1.00 97.06 201 LYS A CA 1
ATOM 1700 C C . LYS A 1 201 ? 12.073 9.321 -13.457 1.00 97.06 201 LYS A C 1
ATOM 1702 O O . LYS A 1 201 ? 12.005 9.034 -14.648 1.00 97.06 201 LYS A O 1
ATOM 1707 N N . ASN A 1 202 ? 13.226 9.469 -12.805 1.00 96.94 202 ASN A N 1
ATOM 1708 C CA . ASN A 1 202 ? 14.547 9.346 -13.416 1.00 96.94 202 ASN A CA 1
ATOM 1709 C C . ASN A 1 202 ? 15.274 8.044 -13.033 1.00 96.94 202 ASN A C 1
ATOM 1711 O O . ASN A 1 202 ? 16.489 7.947 -13.217 1.00 96.94 202 ASN A O 1
ATOM 1715 N N . ILE A 1 203 ? 14.563 7.035 -12.514 1.00 93.81 203 ILE A N 1
ATOM 1716 C CA . ILE A 1 203 ? 15.115 5.686 -12.380 1.00 93.81 203 ILE A CA 1
ATOM 1717 C C . ILE A 1 203 ? 15.484 5.218 -13.791 1.00 93.81 203 ILE A C 1
ATOM 1719 O O . ILE A 1 203 ? 14.623 5.112 -14.656 1.00 93.81 203 ILE A O 1
ATOM 1723 N N . GLY A 1 204 ? 16.765 4.944 -14.051 1.00 91.25 204 GLY A N 1
ATOM 1724 C CA . GLY A 1 204 ? 17.280 4.544 -15.372 1.00 91.25 204 GLY A CA 1
ATOM 1725 C C . GLY A 1 204 ? 16.810 3.168 -15.871 1.00 91.25 204 GLY A C 1
ATOM 1726 O O . GLY A 1 204 ? 17.513 2.527 -16.646 1.00 91.25 204 GLY A O 1
ATOM 1727 N N . MET A 1 205 ? 15.659 2.686 -15.401 1.00 92.38 205 MET A N 1
ATOM 1728 C CA . MET A 1 205 ? 15.021 1.424 -15.764 1.00 92.38 205 MET A CA 1
ATOM 1729 C C . MET A 1 205 ? 13.603 1.688 -16.264 1.00 92.38 205 MET A C 1
ATOM 1731 O O . MET A 1 205 ? 12.958 2.654 -15.867 1.00 92.38 205 MET A O 1
ATOM 1735 N N . SER A 1 206 ? 13.095 0.805 -17.124 1.00 93.62 206 SER A N 1
ATOM 1736 C CA . SER A 1 206 ? 11.712 0.905 -17.584 1.00 93.62 206 SER A CA 1
ATOM 1737 C C . SER A 1 206 ? 10.746 0.665 -16.422 1.00 93.62 206 SER A C 1
ATOM 1739 O O . SER A 1 206 ? 10.810 -0.364 -15.750 1.00 93.62 206 SER A O 1
ATOM 1741 N N . HIS A 1 207 ? 9.850 1.621 -16.194 1.00 96.38 207 HIS A N 1
ATOM 1742 C CA . HIS A 1 207 ? 8.725 1.494 -15.279 1.00 96.38 207 HIS A CA 1
ATOM 1743 C C . HIS A 1 207 ? 7.545 2.330 -15.782 1.00 96.38 207 HIS A C 1
ATOM 1745 O O . HIS A 1 207 ? 7.680 3.205 -16.637 1.00 96.38 207 HIS A O 1
ATOM 1751 N N . SER A 1 208 ? 6.378 2.072 -15.210 1.00 97.38 208 SER A N 1
ATOM 1752 C CA . SER A 1 208 ? 5.107 2.721 -15.523 1.00 97.38 208 SER A CA 1
ATOM 1753 C C . SER A 1 208 ? 4.502 3.452 -14.320 1.00 97.38 208 SER A C 1
ATOM 1755 O O . SER A 1 208 ? 3.333 3.821 -14.343 1.00 97.38 208 SER A O 1
ATOM 1757 N N . ILE A 1 209 ? 5.283 3.656 -13.256 1.00 98.38 209 ILE A N 1
ATOM 1758 C CA . ILE A 1 209 ? 4.863 4.355 -12.033 1.00 98.38 209 ILE A CA 1
ATOM 1759 C C . ILE A 1 209 ? 4.460 5.804 -12.340 1.00 98.38 209 ILE A C 1
ATOM 1761 O O . ILE A 1 209 ? 5.238 6.564 -12.917 1.00 98.38 209 ILE A O 1
ATOM 1765 N N . ILE A 1 210 ? 3.263 6.199 -11.904 1.00 98.00 210 ILE A N 1
ATOM 1766 C CA . ILE A 1 210 ? 2.687 7.533 -12.104 1.00 98.00 210 ILE A CA 1
ATOM 1767 C C . ILE A 1 210 ? 2.317 8.134 -10.748 1.00 98.00 210 ILE A C 1
ATOM 1769 O O . ILE A 1 210 ? 1.646 7.500 -9.931 1.00 98.00 210 ILE A O 1
ATOM 1773 N N . LEU A 1 211 ? 2.715 9.385 -10.515 1.00 97.88 211 LEU A N 1
ATOM 1774 C CA . LEU A 1 211 ? 2.272 10.156 -9.356 1.00 97.88 211 LEU A CA 1
ATOM 1775 C C . LEU A 1 211 ? 0.786 10.518 -9.508 1.00 97.88 211 LEU A C 1
ATOM 1777 O O . LEU A 1 211 ? 0.403 11.151 -10.490 1.00 97.88 211 LEU A O 1
ATOM 1781 N N . LYS A 1 212 ? -0.048 10.150 -8.529 1.00 97.25 212 LYS A N 1
ATOM 1782 C CA . LYS A 1 212 ? -1.484 10.494 -8.515 1.00 97.25 212 LYS A CA 1
ATOM 1783 C C . LYS A 1 212 ? -1.809 11.611 -7.534 1.00 97.25 212 LYS A C 1
ATOM 1785 O O . LYS A 1 212 ? -2.695 12.413 -7.805 1.00 97.25 212 LYS A O 1
ATOM 1790 N N . GLN A 1 213 ? -1.105 11.666 -6.405 1.00 96.06 213 GLN A N 1
ATOM 1791 C CA . GLN A 1 213 ? -1.270 12.730 -5.419 1.00 96.06 213 GLN A CA 1
ATOM 1792 C C . GLN A 1 213 ? 0.041 12.973 -4.686 1.00 96.06 213 GLN A C 1
ATOM 1794 O O . GLN A 1 213 ? 0.640 12.040 -4.146 1.00 96.06 213 GLN A O 1
ATOM 1799 N N . GLU A 1 214 ? 0.464 14.232 -4.634 1.00 95.44 214 GLU A N 1
ATOM 1800 C CA . GLU A 1 214 ? 1.656 14.618 -3.900 1.00 95.44 214 GLU A CA 1
ATOM 1801 C C . GLU A 1 214 ? 1.399 14.677 -2.386 1.00 95.44 214 GLU A C 1
ATOM 1803 O O . GLU A 1 214 ? 0.368 15.174 -1.934 1.00 95.44 214 GLU A O 1
ATOM 1808 N N . ALA A 1 215 ? 2.351 14.177 -1.598 1.00 92.69 215 ALA A N 1
ATOM 1809 C CA . ALA A 1 215 ? 2.412 14.383 -0.162 1.00 92.69 215 ALA A CA 1
ATOM 1810 C C . ALA A 1 215 ? 3.022 15.761 0.129 1.00 92.69 215 ALA A C 1
ATOM 1812 O O . ALA A 1 215 ? 4.227 15.958 -0.025 1.00 92.69 215 ALA A O 1
ATOM 1813 N N . ILE A 1 216 ? 2.195 16.699 0.585 1.00 90.44 216 ILE A N 1
ATOM 1814 C CA . ILE A 1 216 ? 2.611 18.067 0.897 1.00 90.44 216 ILE A CA 1
ATOM 1815 C C . ILE A 1 216 ? 2.864 18.172 2.402 1.00 90.44 216 ILE A C 1
ATOM 1817 O O . ILE A 1 216 ? 1.956 18.022 3.227 1.00 90.44 216 ILE A O 1
ATOM 1821 N N . VAL A 1 217 ? 4.115 18.450 2.774 1.00 84.56 217 VAL A N 1
ATOM 1822 C CA . VAL A 1 217 ? 4.502 18.663 4.175 1.00 84.56 217 VAL A CA 1
ATOM 1823 C C . VAL A 1 217 ? 3.714 19.841 4.746 1.00 84.56 217 VAL A C 1
ATOM 1825 O O . VAL A 1 217 ? 3.670 20.915 4.158 1.00 84.56 217 VAL A O 1
ATOM 1828 N N . GLY A 1 218 ? 3.084 19.637 5.903 1.00 83.62 218 GLY A N 1
ATOM 1829 C CA . GLY A 1 218 ? 2.235 20.649 6.536 1.00 83.62 218 GLY A CA 1
ATOM 1830 C C . GLY A 1 218 ? 0.778 20.649 6.065 1.00 83.62 218 GLY A C 1
ATOM 1831 O O . GLY A 1 218 ? -0.026 21.353 6.666 1.00 83.62 218 GLY A O 1
ATOM 1832 N N . ASN A 1 219 ? 0.403 19.827 5.074 1.00 85.44 219 ASN A N 1
ATOM 1833 C CA . ASN A 1 219 ? -0.994 19.600 4.702 1.00 85.44 219 ASN A CA 1
ATOM 1834 C C . ASN A 1 219 ? -1.471 18.203 5.161 1.00 85.44 219 ASN A C 1
ATOM 1836 O O . ASN A 1 219 ? -1.232 17.206 4.463 1.00 85.44 219 ASN A O 1
ATOM 1840 N N . PRO A 1 220 ? -2.187 18.112 6.303 1.00 80.06 220 PRO A N 1
ATOM 1841 C CA . PRO A 1 220 ? -2.684 16.857 6.866 1.00 80.06 220 PRO A CA 1
ATOM 1842 C C . PRO A 1 220 ? -3.434 15.967 5.876 1.00 80.06 220 PRO A C 1
ATOM 1844 O O . PRO A 1 220 ? -3.218 14.757 5.864 1.00 80.06 220 PRO A O 1
ATOM 1847 N N . SER A 1 221 ? -4.239 16.570 4.995 1.00 80.31 221 SER A N 1
ATOM 1848 C CA . SER A 1 221 ? -5.095 15.850 4.042 1.00 80.31 221 SER A CA 1
ATOM 1849 C C . SER A 1 221 ? -4.321 15.004 3.024 1.00 80.31 221 SER A C 1
ATOM 1851 O O . SER A 1 221 ? -4.887 14.100 2.414 1.00 80.31 221 SER A O 1
ATOM 1853 N N . THR A 1 222 ? -3.024 15.273 2.856 1.00 80.69 222 THR A N 1
ATOM 1854 C CA . THR A 1 222 ? -2.147 14.570 1.908 1.00 80.69 222 THR A CA 1
ATOM 1855 C C . THR A 1 222 ? -1.129 13.648 2.588 1.00 80.69 222 THR A C 1
ATOM 1857 O O . THR A 1 222 ? -0.560 12.776 1.936 1.00 80.69 222 THR A O 1
ATOM 1860 N N . PHE A 1 223 ? -0.904 13.806 3.899 1.00 82.00 223 PHE A N 1
ATOM 1861 C CA . PHE A 1 223 ? 0.211 13.165 4.609 1.00 82.00 223 PHE A CA 1
ATOM 1862 C C . PHE A 1 223 ? -0.205 12.345 5.844 1.00 82.00 223 PHE A C 1
ATOM 1864 O O . PHE A 1 223 ? 0.503 11.412 6.215 1.00 82.00 223 PHE A O 1
ATOM 1871 N N . GLN A 1 224 ? -1.350 12.632 6.477 1.00 85.00 224 GLN A N 1
ATOM 1872 C CA . GLN A 1 224 ? -1.775 12.007 7.746 1.00 85.00 224 GLN A CA 1
ATOM 1873 C C . GLN A 1 224 ? -2.623 10.735 7.576 1.00 85.00 224 GLN A C 1
ATOM 1875 O O . GLN A 1 224 ? -3.502 10.437 8.379 1.00 85.00 224 GLN A O 1
ATOM 1880 N N . PHE A 1 225 ? -2.349 9.946 6.543 1.00 92.94 225 PHE A N 1
ATOM 1881 C CA . PHE A 1 225 ? -2.914 8.606 6.406 1.00 92.94 225 PHE A CA 1
ATOM 1882 C C . PHE A 1 225 ? -1.850 7.641 5.892 1.00 92.94 225 PHE A C 1
ATOM 1884 O O . PHE A 1 225 ? -0.825 8.056 5.352 1.00 92.94 225 PHE A O 1
ATOM 1891 N N . ASN A 1 226 ? -2.070 6.344 6.080 1.00 94.94 226 ASN A N 1
ATOM 1892 C CA . ASN A 1 226 ? -1.184 5.301 5.569 1.00 94.94 226 ASN A CA 1
ATOM 1893 C C . ASN A 1 226 ? -1.852 4.513 4.429 1.00 94.94 226 ASN A C 1
ATOM 1895 O O . ASN A 1 226 ? -3.001 4.763 4.053 1.00 94.94 226 ASN A O 1
ATOM 1899 N N . CYS A 1 227 ? -1.127 3.539 3.883 1.00 97.12 227 CYS A N 1
ATOM 1900 C CA . CYS A 1 227 ? -1.616 2.666 2.821 1.00 97.12 227 CYS A CA 1
ATOM 1901 C C . CYS A 1 227 ? -2.882 1.878 3.200 1.00 97.12 227 CYS A C 1
ATOM 1903 O O . CYS A 1 227 ? -3.790 1.760 2.379 1.00 97.12 227 CYS A O 1
ATOM 1905 N N . PHE A 1 228 ? -3.000 1.406 4.444 1.00 97.75 228 PHE A N 1
ATOM 1906 C CA . PHE A 1 228 ? -4.160 0.642 4.913 1.00 97.75 228 PHE A CA 1
ATOM 1907 C C . PHE A 1 228 ? -5.422 1.498 5.024 1.00 97.75 228 PHE A C 1
ATOM 1909 O O . PHE A 1 228 ? -6.488 1.097 4.562 1.00 97.75 228 PHE A O 1
ATOM 1916 N N . MET A 1 229 ? -5.311 2.714 5.563 1.00 97.56 229 MET A N 1
ATOM 1917 C CA . MET A 1 229 ? -6.419 3.672 5.622 1.00 97.56 229 MET A CA 1
ATOM 1918 C C . MET A 1 229 ? -6.938 4.003 4.222 1.00 97.56 229 MET A C 1
ATOM 1920 O O . MET A 1 229 ? -8.152 4.049 4.006 1.00 97.56 229 MET A O 1
ATOM 1924 N N . TYR A 1 230 ? -6.025 4.188 3.264 1.00 97.44 230 TYR A N 1
ATOM 1925 C CA . TYR A 1 230 ? -6.378 4.389 1.862 1.00 97.44 230 TYR A CA 1
ATOM 1926 C C . TYR A 1 230 ? -7.108 3.172 1.280 1.00 97.44 230 TYR A C 1
ATOM 1928 O O . TYR A 1 230 ? -8.203 3.316 0.721 1.00 97.44 230 TYR A O 1
ATOM 1936 N N . ALA A 1 231 ? -6.539 1.975 1.456 1.00 97.88 231 ALA A N 1
ATOM 1937 C CA . ALA A 1 231 ? -7.110 0.720 0.975 1.00 97.88 231 ALA A CA 1
ATOM 1938 C C . ALA A 1 231 ? -8.531 0.475 1.516 1.00 97.88 231 ALA A C 1
ATOM 1940 O O . ALA A 1 231 ? -9.393 -0.012 0.791 1.00 97.88 231 ALA A O 1
ATOM 1941 N N . LEU A 1 232 ? -8.813 0.910 2.747 1.00 98.31 232 LEU A N 1
ATOM 1942 C CA . LEU A 1 232 ? -10.102 0.727 3.418 1.00 98.31 232 LEU A CA 1
ATOM 1943 C C . LEU A 1 232 ? -11.102 1.887 3.247 1.00 98.31 232 LEU A C 1
ATOM 1945 O O . LEU A 1 232 ? -12.180 1.841 3.835 1.00 98.31 232 LEU A O 1
ATOM 1949 N N . ASN A 1 233 ? -10.790 2.931 2.465 1.00 97.31 233 ASN A N 1
ATOM 1950 C CA . ASN A 1 233 ? -11.619 4.151 2.362 1.00 97.31 233 ASN A CA 1
ATOM 1951 C C . ASN A 1 233 ? -11.829 4.893 3.704 1.00 97.31 233 ASN A C 1
ATOM 1953 O O . ASN A 1 233 ? -12.851 5.557 3.902 1.00 97.31 233 ASN A O 1
ATOM 1957 N N . LEU A 1 234 ? -10.869 4.807 4.627 1.00 97.31 234 LEU A N 1
ATOM 1958 C CA . LEU A 1 234 ? -10.962 5.381 5.978 1.00 97.31 234 LEU A CA 1
ATOM 1959 C C . LEU A 1 234 ? -10.212 6.712 6.144 1.00 97.31 234 LEU A C 1
ATOM 1961 O O . LEU A 1 234 ? -10.040 7.191 7.261 1.00 97.31 234 LEU A O 1
ATOM 1965 N N . ILE A 1 235 ? -9.788 7.328 5.042 1.00 94.69 235 ILE A N 1
ATOM 1966 C CA . ILE A 1 235 ? -9.156 8.653 5.044 1.00 94.69 235 ILE A CA 1
ATOM 1967 C C . ILE A 1 235 ? -10.170 9.720 5.483 1.00 94.69 235 ILE A C 1
ATOM 1969 O O . ILE A 1 235 ? -11.346 9.650 5.105 1.00 94.69 235 ILE A O 1
ATOM 1973 N N . ASN A 1 236 ? -9.700 10.707 6.256 1.00 91.69 236 ASN A N 1
ATOM 1974 C CA . ASN A 1 236 ? -10.475 11.849 6.754 1.00 91.69 236 ASN A CA 1
ATOM 1975 C C . ASN A 1 236 ? -11.769 11.424 7.473 1.00 91.69 236 ASN A C 1
ATOM 1977 O O . ASN A 1 236 ? -12.831 12.028 7.301 1.00 91.69 236 ASN A O 1
ATOM 1981 N N . ASN A 1 237 ? -11.728 10.308 8.206 1.00 95.12 237 ASN A N 1
ATOM 1982 C CA . ASN A 1 237 ? -12.860 9.844 8.995 1.00 95.12 237 ASN A CA 1
ATOM 1983 C C . ASN A 1 237 ? -12.697 10.307 10.448 1.00 95.12 237 ASN A C 1
ATOM 1985 O O . ASN A 1 237 ? -11.835 9.808 11.167 1.00 95.12 237 ASN A O 1
ATOM 1989 N N . PHE A 1 238 ? -13.574 11.211 10.886 1.00 95.19 238 PHE A N 1
ATOM 1990 C CA . PHE A 1 238 ? -13.523 11.804 12.225 1.00 95.19 238 PHE A CA 1
ATOM 1991 C C . PHE A 1 238 ? -13.505 10.766 13.358 1.00 95.19 238 PHE A C 1
ATOM 1993 O O . PHE A 1 238 ? -12.755 10.912 14.321 1.00 95.19 238 PHE A O 1
ATOM 2000 N N . SER A 1 239 ? -14.292 9.690 13.253 1.00 96.50 239 SER A N 1
ATOM 2001 C CA . SER A 1 239 ? -14.318 8.633 14.270 1.00 96.50 239 SER A CA 1
ATOM 2002 C C . SER A 1 239 ? -12.988 7.882 14.338 1.00 96.50 239 SER A C 1
ATOM 2004 O O . SER A 1 239 ? -12.486 7.632 15.431 1.00 96.50 239 SER A O 1
ATOM 2006 N N . VAL A 1 240 ? -12.391 7.563 13.186 1.00 96.81 240 VAL A N 1
ATOM 2007 C CA . VAL A 1 240 ? -11.062 6.933 13.108 1.00 96.81 240 VAL A CA 1
ATOM 2008 C C . VAL A 1 240 ? -10.001 7.837 13.730 1.00 96.81 240 VAL A C 1
ATOM 2010 O O . VAL A 1 240 ? -9.245 7.390 14.590 1.00 96.81 240 VAL A O 1
ATOM 2013 N N . GLU A 1 241 ? -9.978 9.112 13.339 1.00 95.19 241 GLU A N 1
ATOM 2014 C CA . GLU A 1 241 ? -9.030 10.103 13.856 1.00 95.19 241 GLU A CA 1
ATOM 2015 C C . GLU A 1 241 ? -9.165 10.282 15.367 1.00 95.19 241 GLU A C 1
ATOM 2017 O O . GLU A 1 241 ? -8.160 10.278 16.080 1.00 95.19 241 GLU A O 1
ATOM 2022 N N . LYS A 1 242 ? -10.400 10.377 15.876 1.00 96.25 242 LYS A N 1
ATOM 2023 C CA . LYS A 1 242 ? -10.677 10.479 17.311 1.00 96.25 242 LYS A CA 1
ATOM 2024 C C . LYS A 1 242 ? -10.148 9.258 18.065 1.00 96.25 242 LYS A C 1
ATOM 2026 O O . LYS A 1 242 ? -9.411 9.433 19.032 1.00 96.25 242 LYS A O 1
ATOM 2031 N N . ILE A 1 243 ? -10.457 8.045 17.596 1.00 97.31 243 ILE A N 1
ATOM 2032 C CA . ILE A 1 243 ? -9.998 6.795 18.225 1.00 97.31 243 ILE A CA 1
ATOM 2033 C C . ILE A 1 243 ? -8.469 6.731 18.242 1.00 97.31 243 ILE A C 1
ATOM 2035 O O . ILE A 1 243 ? -7.886 6.524 19.298 1.00 97.31 243 ILE A O 1
ATOM 2039 N N . MET A 1 244 ? -7.808 6.963 17.106 1.00 96.19 244 MET A N 1
ATOM 2040 C CA . MET A 1 244 ? -6.341 6.921 17.015 1.00 96.19 244 MET A CA 1
ATOM 2041 C C . MET A 1 244 ? -5.666 8.038 17.829 1.00 96.19 244 MET A C 1
ATOM 2043 O O . MET A 1 244 ? -4.532 7.890 18.294 1.00 96.19 244 MET A O 1
ATOM 2047 N N . LYS A 1 245 ? -6.343 9.179 18.016 1.00 95.56 245 LYS A N 1
ATOM 2048 C CA . LYS A 1 245 ? -5.843 10.280 18.844 1.00 95.56 245 LYS A CA 1
ATOM 2049 C C . LYS A 1 245 ? -5.930 9.953 20.334 1.00 95.56 245 LYS A C 1
ATOM 2051 O O . LYS A 1 245 ? -4.958 10.244 21.030 1.00 95.56 245 LYS A O 1
ATOM 2056 N N . GLU A 1 246 ? -7.050 9.397 20.788 1.00 97.50 246 GLU A N 1
ATOM 2057 C CA . GLU A 1 246 ? -7.346 9.076 22.193 1.00 97.50 246 GLU A CA 1
ATOM 2058 C C . GLU A 1 246 ? -6.644 7.789 22.656 1.00 97.50 246 GLU A C 1
ATOM 2060 O O . GLU A 1 246 ? -6.077 7.749 23.744 1.00 97.50 246 GLU A O 1
ATOM 2065 N N . TYR A 1 247 ? -6.587 6.774 21.793 1.00 97.19 247 TYR A N 1
ATOM 2066 C CA . TYR A 1 247 ? -6.011 5.460 22.072 1.00 97.19 247 TYR A CA 1
ATOM 2067 C C . TYR A 1 247 ? -4.784 5.227 21.184 1.00 97.19 247 TYR A C 1
ATOM 2069 O O . TYR A 1 247 ? -4.872 4.600 20.130 1.00 97.19 247 TYR A O 1
ATOM 2077 N N . LYS A 1 248 ? -3.617 5.735 21.603 1.00 94.69 248 LYS A N 1
ATOM 2078 C CA . LYS A 1 248 ? -2.373 5.731 20.798 1.00 94.69 248 LYS A CA 1
ATOM 2079 C C . LYS A 1 248 ? -1.905 4.344 20.346 1.00 94.69 248 LYS A C 1
ATOM 2081 O O . LYS A 1 248 ? -1.217 4.237 19.336 1.00 94.69 248 LYS A O 1
ATOM 2086 N N . GLN A 1 249 ? -2.273 3.299 21.080 1.00 95.69 249 GLN A N 1
ATOM 2087 C CA . GLN A 1 249 ? -1.979 1.903 20.765 1.00 95.69 249 GLN A CA 1
ATOM 2088 C C . GLN A 1 249 ? -2.922 1.297 19.713 1.00 95.69 249 GLN A C 1
ATOM 2090 O O . GLN A 1 249 ? -2.645 0.222 19.188 1.00 95.69 249 GLN A O 1
ATOM 2095 N N . ILE A 1 250 ? -4.046 1.952 19.410 1.00 97.25 250 ILE A N 1
ATOM 2096 C CA . ILE A 1 250 ? -5.046 1.475 18.454 1.00 97.25 250 ILE A CA 1
ATOM 2097 C C . ILE A 1 250 ? -4.844 2.222 17.142 1.00 97.25 250 ILE A C 1
ATOM 2099 O O . ILE A 1 250 ? -5.116 3.414 17.027 1.00 97.25 250 ILE A O 1
ATOM 2103 N N . PHE A 1 251 ? -4.380 1.495 16.131 1.00 96.25 251 PHE A N 1
ATOM 2104 C CA . PHE A 1 251 ? -4.014 2.057 14.839 1.00 96.25 251 PHE A CA 1
ATOM 2105 C C . PHE A 1 251 ? -4.475 1.153 13.692 1.00 96.25 251 PHE A C 1
ATOM 2107 O O . PHE A 1 251 ? -4.491 -0.073 13.820 1.00 96.25 251 PHE A O 1
ATOM 2114 N N . ILE A 1 252 ? -4.811 1.749 12.544 1.00 97.25 252 ILE A N 1
ATOM 2115 C CA . ILE A 1 252 ? -5.093 1.022 11.295 1.00 97.25 252 ILE A CA 1
ATOM 2116 C C . ILE A 1 252 ? -3.751 0.596 10.681 1.00 97.25 252 ILE A C 1
ATOM 2118 O O . ILE A 1 252 ? -3.248 1.211 9.745 1.00 97.25 252 ILE A O 1
ATOM 2122 N N . GLY A 1 253 ? -3.132 -0.419 11.280 1.00 96.38 253 GLY A N 1
ATOM 2123 C CA . GLY A 1 253 ? -1.842 -0.989 10.882 1.00 96.38 253 GLY A CA 1
ATOM 2124 C C . GLY A 1 253 ? -1.944 -2.456 10.473 1.00 96.38 253 GLY A C 1
ATOM 2125 O O . GLY A 1 253 ? -3.040 -3.000 10.326 1.00 96.38 253 GLY A O 1
ATOM 2126 N N . SER A 1 254 ? -0.794 -3.123 10.364 1.00 95.81 254 SER A N 1
ATOM 2127 C CA . SER A 1 254 ? -0.721 -4.543 9.999 1.00 95.81 254 SER A CA 1
ATOM 2128 C C . SER A 1 254 ? -1.496 -5.457 10.954 1.00 95.81 254 SER A C 1
ATOM 2130 O O . SER A 1 254 ? -2.058 -6.449 10.506 1.00 95.81 254 SER A O 1
ATOM 2132 N N . GLU A 1 255 ? -1.585 -5.123 12.247 1.00 97.12 255 GLU A N 1
ATOM 2133 C CA . GLU A 1 255 ? -2.364 -5.903 13.223 1.00 97.12 255 GLU A CA 1
ATOM 2134 C C . GLU A 1 255 ? -3.872 -5.850 12.938 1.00 97.12 255 GLU A C 1
ATOM 2136 O O . GLU A 1 255 ? -4.537 -6.885 12.890 1.00 97.12 255 GLU A O 1
ATOM 2141 N N . PHE A 1 256 ? -4.410 -4.657 12.671 1.00 98.12 256 PHE A N 1
ATOM 2142 C CA . PHE A 1 256 ? -5.814 -4.508 12.294 1.00 98.12 256 PHE A CA 1
ATOM 2143 C C . PHE A 1 256 ? -6.103 -5.143 10.928 1.00 98.12 256 PHE A C 1
ATOM 2145 O O . PHE A 1 256 ? -7.116 -5.819 10.759 1.00 98.12 256 PHE A O 1
ATOM 2152 N N . MET A 1 257 ? -5.196 -4.991 9.960 1.00 98.19 257 MET A N 1
ATOM 2153 C CA . MET A 1 257 ? -5.343 -5.652 8.663 1.00 98.19 257 MET A CA 1
ATOM 2154 C C . MET A 1 257 ? -5.320 -7.175 8.789 1.00 98.19 257 MET A C 1
ATOM 2156 O O . MET A 1 257 ? -6.122 -7.834 8.137 1.00 98.19 257 MET A O 1
ATOM 2160 N N . LYS A 1 258 ? -4.476 -7.732 9.667 1.00 97.69 258 LYS A N 1
ATOM 2161 C CA . LYS A 1 258 ? -4.478 -9.164 9.985 1.00 97.69 258 LYS A CA 1
ATOM 2162 C C . LYS A 1 258 ? -5.834 -9.604 10.547 1.00 97.69 258 LYS A C 1
ATOM 2164 O O . LYS A 1 258 ? -6.416 -10.556 10.031 1.00 97.69 258 LYS A O 1
ATOM 2169 N N . TYR A 1 259 ? -6.378 -8.861 11.517 1.00 97.56 259 TYR A N 1
ATOM 2170 C CA . TYR A 1 259 ? -7.731 -9.093 12.040 1.00 97.56 259 TYR A CA 1
ATOM 2171 C C . TYR A 1 259 ? -8.783 -9.124 10.918 1.00 97.56 259 TYR A C 1
ATOM 2173 O O . TYR A 1 259 ? -9.631 -10.017 10.895 1.00 97.56 259 TYR A O 1
ATOM 2181 N N . LEU A 1 260 ? -8.710 -8.194 9.960 1.00 98.25 260 LEU A N 1
ATOM 2182 C CA . LEU A 1 260 ? -9.619 -8.160 8.815 1.00 98.25 260 LEU A CA 1
ATOM 2183 C C . LEU A 1 260 ? -9.437 -9.362 7.882 1.00 98.25 260 LEU A C 1
ATOM 2185 O O . LEU A 1 260 ? -10.430 -9.995 7.530 1.00 98.25 260 LEU A O 1
ATOM 2189 N N . THR A 1 261 ? -8.207 -9.697 7.490 1.00 97.50 261 THR A N 1
ATOM 2190 C CA . THR A 1 261 ? -7.944 -10.805 6.556 1.00 97.50 261 THR A CA 1
ATOM 2191 C C . THR A 1 261 ? -8.310 -12.167 7.130 1.00 97.50 261 THR A C 1
ATOM 2193 O O . THR A 1 261 ? -8.703 -13.050 6.381 1.00 97.50 261 THR A O 1
ATOM 2196 N N . GLU A 1 262 ? -8.211 -12.340 8.449 1.00 96.81 262 GLU A N 1
ATOM 2197 C CA . GLU A 1 262 ? -8.531 -13.613 9.106 1.00 96.81 262 GLU A CA 1
ATOM 2198 C C . GLU A 1 262 ? -10.033 -13.794 9.362 1.00 96.81 262 GLU A C 1
ATOM 2200 O O . GLU A 1 262 ? -10.487 -14.923 9.510 1.00 96.81 262 GLU A O 1
ATOM 2205 N N . ASN A 1 263 ? -10.815 -12.707 9.428 1.00 96.00 263 ASN A N 1
ATOM 2206 C CA . ASN A 1 263 ? -12.187 -12.780 9.947 1.00 96.00 263 ASN A CA 1
ATOM 2207 C C . ASN A 1 263 ? -13.258 -12.114 9.079 1.00 96.00 263 ASN A C 1
ATOM 2209 O O . ASN A 1 263 ? -14.440 -12.409 9.262 1.00 96.00 263 ASN A O 1
ATOM 2213 N N . LYS A 1 264 ? -12.897 -11.138 8.238 1.00 97.50 264 LYS A N 1
ATOM 2214 C CA . LYS A 1 264 ? -13.852 -10.190 7.632 1.00 97.50 264 LYS A CA 1
ATOM 2215 C C . LYS A 1 264 ? -13.720 -10.051 6.120 1.00 97.50 264 LYS A C 1
ATOM 2217 O O . LYS A 1 264 ? -14.723 -9.790 5.462 1.00 97.50 264 LYS A O 1
ATOM 2222 N N . LEU A 1 265 ? -12.511 -10.171 5.575 1.00 97.94 265 LEU A N 1
ATOM 2223 C CA . LEU A 1 265 ? -12.263 -10.031 4.144 1.00 97.94 265 LEU A CA 1
ATOM 2224 C C . LEU A 1 265 ? -12.391 -11.373 3.429 1.00 97.94 265 LEU A C 1
ATOM 2226 O O . LEU A 1 265 ? -11.981 -12.409 3.941 1.00 97.94 265 LEU A O 1
ATOM 2230 N N . GLN A 1 266 ? -12.924 -11.327 2.212 1.00 98.31 266 GLN A N 1
ATOM 2231 C CA . GLN A 1 266 ? -13.021 -12.479 1.326 1.00 98.31 266 GLN A CA 1
ATOM 2232 C C . GLN A 1 266 ? -11.903 -12.403 0.284 1.00 98.31 266 GLN A C 1
ATOM 2234 O O . GLN A 1 266 ? -11.868 -11.447 -0.490 1.00 98.31 266 GLN A O 1
ATOM 2239 N N . GLU A 1 267 ? -11.007 -13.390 0.262 1.00 98.31 267 GLU A N 1
ATOM 2240 C CA . GLU A 1 267 ? -9.968 -13.504 -0.769 1.00 98.31 267 GLU A CA 1
ATOM 2241 C C . GLU A 1 267 ? -10.607 -13.779 -2.145 1.00 98.31 267 GLU A C 1
ATOM 2243 O O . GLU A 1 267 ? -11.623 -14.474 -2.248 1.00 98.31 267 GLU A O 1
ATOM 2248 N N . VAL A 1 268 ? -10.044 -13.193 -3.202 1.00 97.50 268 VAL A N 1
ATOM 2249 C CA . VAL A 1 268 ? -10.511 -13.337 -4.585 1.00 97.50 268 VAL A CA 1
ATOM 2250 C C . VAL A 1 268 ? -9.354 -13.685 -5.515 1.00 97.50 268 VAL A C 1
ATOM 2252 O O . VAL A 1 268 ? -8.242 -13.172 -5.383 1.00 97.50 268 VAL A O 1
ATOM 2255 N N . ASP A 1 269 ? -9.638 -14.536 -6.500 1.00 95.38 269 ASP A N 1
ATOM 2256 C CA . ASP A 1 269 ? -8.667 -14.896 -7.531 1.00 95.38 269 ASP A CA 1
ATOM 2257 C C . ASP A 1 269 ? -8.286 -13.681 -8.385 1.00 95.38 269 ASP A C 1
ATOM 2259 O O . ASP A 1 269 ? -9.130 -12.847 -8.728 1.00 95.38 269 ASP A O 1
ATOM 2263 N N . PHE A 1 270 ? -7.034 -13.635 -8.849 1.00 90.69 270 PHE A N 1
ATOM 2264 C CA . PHE A 1 270 ? -6.542 -12.560 -9.718 1.00 90.69 270 PHE A CA 1
ATOM 2265 C C . PHE A 1 270 ? -7.370 -12.372 -11.002 1.00 90.69 270 PHE A C 1
ATOM 2267 O O . PHE A 1 270 ? -7.506 -11.253 -11.506 1.00 90.69 270 PHE A O 1
ATOM 2274 N N . SER A 1 271 ? -7.931 -13.457 -11.542 1.00 94.25 271 SER A N 1
ATOM 2275 C CA . SER A 1 271 ? -8.797 -13.434 -12.728 1.00 94.25 271 SER A CA 1
ATOM 2276 C C . SER A 1 271 ? -10.186 -12.846 -12.459 1.00 94.25 271 SER A C 1
ATOM 2278 O O . SER A 1 271 ? -10.854 -12.430 -13.400 1.00 94.25 271 SER A O 1
ATOM 2280 N N . LYS A 1 272 ? -10.613 -12.782 -11.192 1.00 96.50 272 LYS A N 1
ATOM 2281 C CA . LYS A 1 272 ? -11.929 -12.289 -10.755 1.00 96.50 272 LYS A CA 1
ATOM 2282 C C . LYS A 1 272 ? -11.868 -10.917 -10.079 1.00 96.50 272 LYS A C 1
ATOM 2284 O O . LYS A 1 272 ? -12.904 -10.443 -9.612 1.00 96.50 272 LYS A O 1
ATOM 2289 N N . LYS A 1 273 ? -10.680 -10.305 -10.014 1.00 96.12 273 LYS A N 1
ATOM 2290 C CA . LYS A 1 273 ? -10.478 -8.980 -9.419 1.00 96.12 273 LYS A CA 1
ATOM 2291 C C . LYS A 1 273 ? -11.380 -7.934 -10.074 1.00 96.12 273 LYS A C 1
ATOM 2293 O O . LYS A 1 273 ? -11.631 -7.985 -11.281 1.00 96.12 273 LYS A O 1
ATOM 2298 N N . LYS A 1 274 ? -11.822 -6.970 -9.277 1.00 97.94 274 LYS A N 1
ATOM 2299 C CA . LYS A 1 274 ? -12.616 -5.821 -9.708 1.00 97.94 274 LYS A CA 1
ATOM 2300 C C . LYS A 1 274 ? -12.001 -4.527 -9.200 1.00 97.94 274 LYS A C 1
ATOM 2302 O O . LYS A 1 274 ? -11.245 -4.516 -8.230 1.00 97.94 274 LYS A O 1
ATOM 2307 N N . ASP A 1 275 ? -12.374 -3.431 -9.840 1.00 98.19 275 ASP A N 1
ATOM 2308 C CA . ASP A 1 275 ? -12.005 -2.100 -9.377 1.00 98.19 275 ASP A CA 1
ATOM 2309 C C . ASP A 1 275 ? -12.487 -1.876 -7.942 1.00 98.19 275 ASP A C 1
ATOM 2311 O O . ASP A 1 275 ? -13.624 -2.192 -7.583 1.00 98.19 275 ASP A O 1
ATOM 2315 N N . GLY A 1 276 ? -11.585 -1.337 -7.127 1.00 98.12 276 GLY A N 1
ATOM 2316 C CA . GLY A 1 276 ? -11.774 -1.124 -5.701 1.00 98.12 276 GLY A CA 1
ATOM 2317 C C . GLY A 1 276 ? -11.353 -2.298 -4.817 1.00 98.12 276 GLY A C 1
ATOM 2318 O O . GLY A 1 276 ? -11.161 -2.070 -3.619 1.00 98.12 276 GLY A O 1
ATOM 2319 N N . ASP A 1 277 ? -11.154 -3.508 -5.364 1.00 98.62 277 ASP A N 1
ATOM 2320 C CA . ASP A 1 277 ? -10.632 -4.642 -4.592 1.00 98.62 277 ASP A CA 1
ATOM 2321 C C . ASP A 1 277 ? -9.266 -4.302 -3.981 1.00 98.62 277 ASP A C 1
ATOM 2323 O O . ASP A 1 277 ? -8.476 -3.518 -4.518 1.00 98.62 277 ASP A O 1
ATOM 2327 N N . ILE A 1 278 ? -8.998 -4.886 -2.818 1.00 98.62 278 ILE A N 1
ATOM 2328 C CA . ILE A 1 278 ? -7.829 -4.583 -2.002 1.00 98.62 278 ILE A CA 1
ATOM 2329 C C . ILE A 1 278 ? -6.726 -5.573 -2.356 1.00 98.62 278 ILE A C 1
ATOM 2331 O O . ILE A 1 278 ? -6.908 -6.778 -2.212 1.00 98.62 278 ILE A O 1
ATOM 2335 N N . ILE A 1 279 ? -5.555 -5.077 -2.748 1.00 98.50 279 ILE A N 1
ATOM 2336 C CA . ILE A 1 279 ? -4.342 -5.893 -2.846 1.00 98.50 279 ILE A CA 1
ATOM 2337 C C . ILE A 1 279 ? -3.505 -5.702 -1.583 1.00 98.50 279 ILE A C 1
ATOM 2339 O O . ILE A 1 279 ? -3.288 -4.573 -1.140 1.00 98.50 279 ILE A O 1
ATOM 2343 N N . ILE A 1 280 ? -3.040 -6.801 -0.995 1.00 98.56 280 ILE A N 1
ATOM 2344 C CA . ILE A 1 280 ? -2.199 -6.803 0.203 1.00 98.56 280 ILE A CA 1
ATOM 2345 C C . ILE A 1 280 ? -0.901 -7.525 -0.115 1.00 98.56 280 ILE A C 1
ATOM 2347 O O . ILE A 1 280 ? -0.930 -8.649 -0.612 1.00 98.56 280 ILE A O 1
ATOM 2351 N N . TYR A 1 281 ? 0.223 -6.894 0.207 1.00 98.25 281 TYR A N 1
ATOM 2352 C CA . TYR A 1 281 ? 1.555 -7.431 -0.023 1.00 98.25 281 TYR A CA 1
ATOM 2353 C C . TYR A 1 281 ? 2.179 -7.973 1.258 1.00 98.25 281 TYR A C 1
ATOM 2355 O O . TYR A 1 281 ? 2.023 -7.405 2.347 1.00 98.25 281 TYR A O 1
ATOM 2363 N N . TYR A 1 282 ? 2.913 -9.074 1.099 1.00 97.06 282 TYR A N 1
ATOM 2364 C CA . TYR A 1 282 ? 3.521 -9.805 2.196 1.00 97.06 282 TYR A CA 1
ATOM 2365 C C . TYR A 1 282 ? 5.018 -10.035 1.982 1.00 97.06 282 TYR A C 1
ATOM 2367 O O . TYR A 1 282 ? 5.463 -10.499 0.922 1.00 97.06 282 TYR A O 1
ATOM 2375 N N . SER A 1 283 ? 5.790 -9.783 3.039 1.00 93.50 283 SER A N 1
ATOM 2376 C CA . SER A 1 283 ? 7.205 -10.132 3.164 1.00 93.50 283 SER A CA 1
ATOM 2377 C C . SER A 1 283 ? 7.369 -11.151 4.284 1.00 93.50 283 SER A C 1
ATOM 2379 O O . SER A 1 283 ? 7.029 -10.874 5.430 1.00 93.50 283 SER A O 1
ATOM 2381 N N . LYS A 1 284 ? 7.864 -12.357 3.976 1.00 90.62 284 LYS A N 1
ATOM 2382 C CA . LYS A 1 284 ? 8.051 -13.436 4.973 1.00 90.62 284 LYS A CA 1
ATOM 2383 C C . LYS A 1 284 ? 6.805 -13.659 5.854 1.00 90.62 284 LYS A C 1
ATOM 2385 O O . LYS A 1 284 ? 6.907 -13.728 7.075 1.00 90.62 284 LYS A O 1
ATOM 2390 N N . HIS A 1 285 ? 5.626 -13.717 5.229 1.00 88.69 285 HIS A N 1
ATOM 2391 C CA . HIS A 1 285 ? 4.307 -13.846 5.879 1.00 88.69 285 HIS A CA 1
ATOM 2392 C C . HIS A 1 285 ? 3.836 -12.645 6.717 1.00 88.69 285 HIS A C 1
ATOM 2394 O O . HIS A 1 285 ? 2.737 -12.686 7.269 1.00 88.69 285 HIS A O 1
ATOM 2400 N N . LYS A 1 286 ? 4.611 -11.561 6.795 1.00 94.75 286 LYS A N 1
ATOM 2401 C CA . LYS A 1 286 ? 4.184 -10.307 7.419 1.00 94.75 286 LYS A CA 1
ATOM 2402 C C . LYS A 1 286 ? 3.523 -9.408 6.392 1.00 94.75 286 LYS A C 1
ATOM 2404 O O . LYS A 1 286 ? 3.977 -9.332 5.256 1.00 94.75 286 LYS A O 1
ATOM 2409 N N . LEU A 1 287 ? 2.448 -8.753 6.809 1.00 96.44 287 LEU A N 1
ATOM 2410 C CA . LEU A 1 287 ? 1.708 -7.792 6.008 1.00 96.44 287 LEU A CA 1
ATOM 2411 C C . LEU A 1 287 ? 2.434 -6.445 6.048 1.00 96.44 287 LEU A C 1
ATOM 2413 O O . LEU A 1 287 ? 2.506 -5.821 7.109 1.00 96.44 287 LEU A O 1
ATOM 2417 N N . GLU A 1 288 ? 2.955 -6.017 4.902 1.00 96.81 288 GLU A N 1
ATOM 2418 C CA . GLU A 1 288 ? 3.828 -4.838 4.808 1.00 96.81 288 GLU A CA 1
ATOM 2419 C C . GLU A 1 288 ? 3.151 -3.663 4.098 1.00 96.81 288 GLU A C 1
ATOM 2421 O O . GLU A 1 288 ? 3.387 -2.507 4.443 1.00 96.81 288 GLU A O 1
ATOM 2426 N N . HIS A 1 289 ? 2.293 -3.936 3.111 1.00 98.00 289 HIS A N 1
ATOM 2427 C CA . HIS A 1 289 ? 1.708 -2.887 2.279 1.00 98.00 289 HIS A CA 1
ATOM 2428 C C . HIS A 1 289 ? 0.331 -3.263 1.737 1.00 98.00 289 HIS A C 1
ATOM 2430 O O . HIS A 1 289 ? -0.013 -4.442 1.642 1.00 98.00 289 HIS A O 1
ATOM 2436 N N . ALA A 1 290 ? -0.458 -2.258 1.363 1.00 98.38 290 ALA A N 1
ATOM 2437 C CA . ALA A 1 290 ? -1.742 -2.456 0.708 1.00 98.38 290 ALA A CA 1
ATOM 2438 C C . ALA A 1 290 ? -2.049 -1.355 -0.312 1.00 98.38 290 ALA A C 1
ATOM 2440 O O . ALA A 1 290 ? -1.615 -0.208 -0.189 1.00 98.38 290 ALA A O 1
ATOM 2441 N N . GLY A 1 291 ? -2.855 -1.707 -1.304 1.00 98.19 291 GLY A N 1
ATOM 2442 C CA . GLY A 1 291 ? -3.359 -0.798 -2.322 1.00 98.19 291 GLY A CA 1
ATOM 2443 C C . GLY A 1 291 ? -4.760 -1.186 -2.767 1.00 98.19 291 GLY A C 1
ATOM 2444 O O . GLY A 1 291 ? -5.358 -2.132 -2.253 1.00 98.19 291 GLY A O 1
ATOM 2445 N N . LYS A 1 292 ? -5.268 -0.451 -3.750 1.00 98.38 292 LYS A N 1
ATOM 2446 C CA . LYS A 1 292 ? -6.508 -0.776 -4.451 1.00 98.38 292 LYS A CA 1
ATOM 2447 C C . LYS A 1 292 ? -6.243 -1.063 -5.907 1.00 98.38 292 LYS A C 1
ATOM 2449 O O . LYS A 1 292 ? -5.410 -0.406 -6.526 1.00 98.38 292 LYS A O 1
ATOM 2454 N N . ILE A 1 293 ? -6.999 -2.002 -6.440 1.00 98.38 293 ILE A N 1
ATOM 2455 C CA . ILE A 1 293 ? -6.997 -2.337 -7.854 1.00 98.38 293 ILE A CA 1
ATOM 2456 C C . ILE A 1 293 ? -7.869 -1.323 -8.596 1.00 98.38 293 ILE A C 1
ATOM 2458 O O . ILE A 1 293 ? -8.988 -1.033 -8.177 1.00 98.38 293 ILE A O 1
ATOM 2462 N N . PHE A 1 294 ? -7.344 -0.787 -9.691 1.00 96.44 294 PHE A N 1
ATOM 2463 C CA . PHE A 1 294 ? -8.065 0.035 -10.657 1.00 96.44 294 PHE A CA 1
ATOM 2464 C C . PHE A 1 294 ? -7.668 -0.435 -12.055 1.00 96.44 294 PHE A C 1
ATOM 2466 O O . PHE A 1 294 ? -6.527 -0.252 -12.485 1.00 96.44 294 PHE A O 1
ATOM 2473 N N . SER A 1 295 ? -8.596 -1.079 -12.757 1.00 93.06 295 SER A N 1
ATOM 2474 C CA . SER A 1 295 ? -8.354 -1.827 -13.984 1.00 93.06 295 SER A CA 1
ATOM 2475 C C . SER A 1 295 ? -7.263 -2.893 -13.776 1.00 93.06 295 SER A C 1
ATOM 2477 O O . SER A 1 295 ? -7.434 -3.850 -13.017 1.00 93.06 295 SER A O 1
ATOM 2479 N N . THR A 1 296 ? -6.113 -2.740 -14.425 1.00 93.50 296 THR A N 1
ATOM 2480 C CA . THR A 1 296 ? -4.941 -3.618 -14.290 1.00 93.50 296 THR A CA 1
ATOM 2481 C C . THR A 1 296 ? -3.853 -3.032 -13.393 1.00 93.50 296 THR A C 1
ATOM 2483 O O . THR A 1 296 ? -2.798 -3.640 -13.234 1.00 93.50 296 THR A O 1
ATOM 2486 N N . ARG A 1 297 ? -4.095 -1.855 -12.811 1.00 97.75 297 ARG A N 1
ATOM 2487 C CA . ARG A 1 297 ? -3.120 -1.055 -12.071 1.00 97.75 297 ARG A CA 1
ATOM 2488 C C . ARG A 1 297 ? -3.434 -1.057 -10.585 1.00 97.75 297 ARG A C 1
ATOM 2490 O O . ARG A 1 297 ? -4.572 -1.283 -10.171 1.00 97.75 297 ARG A O 1
ATOM 2497 N N . ILE A 1 298 ? -2.418 -0.770 -9.781 1.00 98.31 298 ILE A N 1
ATOM 2498 C CA . ILE A 1 298 ? -2.557 -0.619 -8.337 1.00 98.31 298 ILE A CA 1
ATOM 2499 C C . ILE A 1 298 ? -2.388 0.849 -7.976 1.00 98.31 298 ILE A C 1
ATOM 2501 O O . ILE A 1 298 ? -1.390 1.464 -8.338 1.00 98.31 298 ILE A O 1
ATOM 2505 N N . MET A 1 299 ? -3.339 1.396 -7.224 1.00 98.50 299 MET A N 1
ATOM 2506 C CA . MET A 1 299 ? -3.200 2.695 -6.578 1.00 98.50 299 MET A CA 1
ATOM 2507 C C . MET A 1 299 ? -2.907 2.492 -5.091 1.00 98.50 299 MET A C 1
ATOM 2509 O O . MET A 1 299 ? -3.689 1.862 -4.372 1.00 98.50 299 MET A O 1
ATOM 2513 N N . SER A 1 300 ? -1.774 3.001 -4.610 1.00 97.88 300 SER A N 1
ATOM 2514 C CA . SER A 1 300 ? -1.372 2.832 -3.212 1.00 97.88 300 SER A CA 1
ATOM 2515 C C . SER A 1 300 ? -0.531 3.991 -2.682 1.00 97.88 300 SER A C 1
ATOM 2517 O O . SER A 1 300 ? 0.067 4.754 -3.440 1.00 97.88 300 SER A O 1
ATOM 2519 N N . LYS A 1 301 ? -0.510 4.132 -1.352 1.00 97.06 301 LYS A N 1
ATOM 2520 C CA . LYS A 1 301 ? 0.290 5.143 -0.654 1.00 97.06 301 LYS A CA 1
ATOM 2521 C C . LYS A 1 301 ? 1.621 4.563 -0.215 1.00 97.06 301 LYS A C 1
ATOM 2523 O O . LYS A 1 301 ? 1.621 3.564 0.494 1.00 97.06 301 LYS A O 1
ATOM 2528 N N . TRP A 1 302 ? 2.745 5.183 -0.539 1.00 96.00 302 TRP A N 1
ATOM 2529 C CA . TRP A 1 302 ? 4.038 4.649 -0.102 1.00 96.00 302 TRP A CA 1
ATOM 2530 C C . TRP A 1 302 ? 4.473 5.288 1.218 1.00 96.00 302 TRP A C 1
ATOM 2532 O O . TRP A 1 302 ? 4.944 6.424 1.261 1.00 96.00 302 TRP A O 1
ATOM 2542 N N . GLY A 1 303 ? 4.256 4.566 2.324 1.00 85.06 303 GLY A N 1
ATOM 2543 C CA . GLY A 1 303 ? 4.537 5.036 3.682 1.00 85.06 303 GLY A CA 1
ATOM 2544 C C . GLY A 1 303 ? 3.786 6.330 4.022 1.00 85.06 303 GLY A C 1
ATOM 2545 O O . GLY A 1 303 ? 2.582 6.466 3.783 1.00 85.06 303 GLY A O 1
ATOM 2546 N N . THR A 1 304 ? 4.502 7.315 4.564 1.00 82.94 304 THR A N 1
ATOM 2547 C CA . THR A 1 304 ? 3.971 8.672 4.778 1.00 82.94 304 THR A CA 1
ATOM 2548 C C . THR A 1 304 ? 4.033 9.542 3.517 1.00 82.94 304 THR A C 1
ATOM 2550 O O . THR A 1 304 ? 3.471 10.629 3.516 1.00 82.94 304 THR A O 1
ATOM 2553 N N . GLY A 1 305 ? 4.582 9.037 2.410 1.00 90.94 305 GLY A N 1
ATOM 2554 C CA . GLY A 1 305 ? 4.782 9.754 1.153 1.00 90.94 305 GLY A CA 1
ATOM 2555 C C . GLY A 1 305 ? 3.577 9.852 0.221 1.00 90.94 305 GLY A C 1
ATOM 2556 O O . GLY A 1 305 ? 2.427 9.900 0.651 1.00 90.94 305 GLY A O 1
ATOM 2557 N N . HIS A 1 306 ? 3.859 9.911 -1.074 1.00 96.31 306 HIS A N 1
ATOM 2558 C CA . HIS A 1 306 ? 2.881 10.193 -2.122 1.00 96.31 306 HIS A CA 1
ATOM 2559 C C . HIS A 1 306 ? 1.917 9.020 -2.397 1.00 96.31 306 HIS A C 1
ATOM 2561 O O . HIS A 1 306 ? 2.135 7.883 -1.955 1.00 96.31 306 HIS A O 1
ATOM 2567 N N . MET A 1 307 ? 0.858 9.307 -3.159 1.00 97.50 307 MET A N 1
ATOM 2568 C CA . MET A 1 307 ? 0.014 8.296 -3.800 1.00 97.50 307 MET A CA 1
ATOM 2569 C C . MET A 1 307 ? 0.515 8.008 -5.208 1.00 97.50 307 MET A C 1
ATOM 2571 O O . MET A 1 307 ? 0.673 8.924 -6.022 1.00 97.50 307 MET A O 1
ATOM 2575 N N . TRP A 1 308 ? 0.666 6.726 -5.507 1.00 98.31 308 TRP A N 1
ATOM 2576 C CA . TRP A 1 308 ? 1.206 6.236 -6.766 1.00 98.31 308 TRP A CA 1
ATOM 2577 C C . TRP A 1 308 ? 0.228 5.292 -7.445 1.00 98.31 308 TRP A C 1
ATOM 2579 O O . TRP A 1 308 ? -0.459 4.520 -6.777 1.00 98.31 308 TRP A O 1
ATOM 2589 N N . GLU A 1 309 ? 0.210 5.333 -8.771 1.00 98.50 309 GLU A N 1
ATOM 2590 C CA . GLU A 1 309 ? -0.335 4.282 -9.621 1.00 98.50 309 GLU A CA 1
ATOM 2591 C C . GLU A 1 309 ? 0.829 3.491 -10.223 1.00 98.50 309 GLU A C 1
ATOM 2593 O O . GLU A 1 309 ? 1.719 4.074 -10.838 1.00 98.50 309 GLU A O 1
ATOM 2598 N N . HIS A 1 310 ? 0.844 2.177 -10.038 1.00 98.25 310 HIS A N 1
ATOM 2599 C CA . HIS A 1 310 ? 1.979 1.322 -10.384 1.00 98.25 310 HIS A CA 1
ATOM 2600 C C . HIS A 1 310 ? 1.511 -0.088 -10.790 1.00 98.25 310 HIS A C 1
ATOM 2602 O O . HIS A 1 310 ? 0.362 -0.473 -10.542 1.00 98.25 310 HIS A O 1
ATOM 2608 N N . ASP A 1 311 ? 2.383 -0.866 -11.433 1.00 97.38 311 ASP A N 1
ATOM 2609 C CA . ASP A 1 311 ? 2.142 -2.295 -11.674 1.00 97.38 311 ASP A CA 1
ATOM 2610 C C . ASP A 1 311 ? 2.312 -3.072 -10.360 1.00 97.38 311 ASP A C 1
ATOM 2612 O O . ASP A 1 311 ? 2.916 -2.577 -9.406 1.00 97.38 311 ASP A O 1
ATOM 2616 N N . ILE A 1 312 ? 1.822 -4.307 -10.287 1.00 96.94 312 ILE A N 1
ATOM 2617 C CA . ILE A 1 312 ? 1.776 -5.115 -9.061 1.00 96.94 312 ILE A CA 1
ATOM 2618 C C . ILE A 1 312 ? 3.126 -5.144 -8.339 1.00 96.94 312 ILE A C 1
ATOM 2620 O O . ILE A 1 312 ? 3.155 -4.996 -7.121 1.00 96.94 312 ILE A O 1
ATOM 2624 N N . PHE A 1 313 ? 4.231 -5.296 -9.072 1.00 96.69 313 PHE A N 1
ATOM 2625 C CA . PHE A 1 313 ? 5.576 -5.372 -8.497 1.00 96.69 313 PHE A CA 1
ATOM 2626 C C . PHE A 1 313 ? 6.441 -4.130 -8.735 1.00 96.69 313 PHE 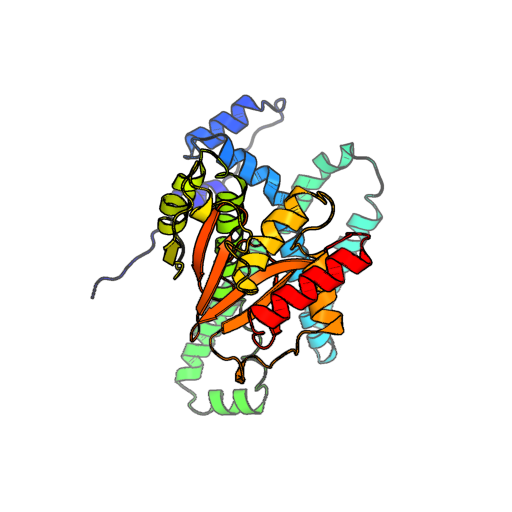A C 1
ATOM 2628 O O . PHE A 1 313 ? 7.619 -4.145 -8.395 1.00 96.69 313 PHE A O 1
ATOM 2635 N N . GLU A 1 314 ? 5.882 -3.029 -9.232 1.00 97.75 314 GLU A N 1
ATOM 2636 C CA . GLU A 1 314 ? 6.562 -1.727 -9.283 1.00 97.75 314 GLU A CA 1
ATOM 2637 C C . GLU A 1 314 ? 6.490 -1.018 -7.918 1.00 97.75 314 GLU A C 1
ATOM 2639 O O . GLU A 1 314 ? 5.986 0.092 -7.785 1.00 97.75 314 GLU A O 1
ATOM 2644 N N . ILE A 1 315 ? 6.964 -1.699 -6.876 1.00 97.81 315 ILE A N 1
ATOM 2645 C CA . ILE A 1 315 ? 6.923 -1.255 -5.477 1.00 97.81 315 ILE A CA 1
ATOM 2646 C C . ILE A 1 315 ? 8.283 -1.457 -4.801 1.00 97.81 315 ILE A C 1
ATOM 2648 O O . ILE A 1 315 ? 9.042 -2.335 -5.217 1.00 97.81 315 ILE A O 1
ATOM 2652 N N . PRO A 1 316 ? 8.595 -0.728 -3.715 1.00 97.88 316 PRO A N 1
ATOM 2653 C CA . PRO A 1 316 ? 9.752 -1.025 -2.874 1.00 97.88 316 PRO A CA 1
ATOM 2654 C C . PRO A 1 316 ? 9.863 -2.514 -2.518 1.00 97.88 316 PRO A C 1
ATOM 2656 O O . PRO A 1 316 ? 8.875 -3.154 -2.157 1.00 97.88 316 PRO A O 1
ATOM 2659 N N . ILE A 1 317 ? 11.072 -3.081 -2.574 1.00 96.44 317 ILE A N 1
ATOM 2660 C CA . ILE A 1 317 ? 11.268 -4.512 -2.282 1.00 96.44 317 ILE A CA 1
ATOM 2661 C C . ILE A 1 317 ? 10.821 -4.903 -0.862 1.00 96.44 317 ILE A C 1
ATOM 2663 O O . ILE A 1 317 ? 10.341 -6.015 -0.641 1.00 96.44 317 ILE A O 1
ATOM 2667 N N . THR A 1 318 ? 10.917 -3.977 0.093 1.00 96.31 318 THR A N 1
ATOM 2668 C CA . THR A 1 318 ? 10.492 -4.176 1.487 1.00 96.31 318 THR A CA 1
ATOM 2669 C C . THR A 1 318 ? 8.987 -4.361 1.642 1.00 96.31 318 THR A C 1
ATOM 2671 O O . THR A 1 318 ? 8.566 -4.965 2.621 1.00 96.31 318 THR A O 1
ATOM 2674 N N . TYR A 1 319 ? 8.180 -3.941 0.664 1.00 96.88 319 TYR A N 1
ATOM 2675 C CA . TYR A 1 319 ? 6.726 -4.122 0.697 1.00 96.88 319 TYR A CA 1
ATOM 2676 C C . TYR A 1 319 ? 6.302 -5.572 0.454 1.00 96.88 319 TYR A C 1
ATOM 2678 O O . TYR A 1 319 ? 5.140 -5.907 0.648 1.00 96.88 319 TYR A O 1
ATOM 2686 N N . GLY A 1 320 ? 7.238 -6.451 0.092 1.00 94.94 320 GLY A N 1
ATOM 2687 C CA . GLY A 1 320 ? 7.002 -7.884 -0.001 1.00 94.94 320 GLY A CA 1
ATOM 2688 C C . GLY A 1 320 ? 7.025 -8.423 -1.423 1.00 94.94 320 GLY A C 1
ATOM 2689 O O . GLY A 1 320 ? 6.909 -7.691 -2.399 1.00 94.94 320 GLY A O 1
ATOM 2690 N N . ASN A 1 321 ? 7.213 -9.738 -1.530 1.00 93.94 321 ASN A N 1
ATOM 2691 C CA . ASN A 1 321 ? 7.383 -10.461 -2.800 1.00 93.94 321 ASN A CA 1
ATOM 2692 C C . ASN A 1 321 ? 6.157 -11.289 -3.189 1.00 93.94 321 ASN A C 1
ATOM 2694 O O . ASN A 1 321 ? 6.147 -11.938 -4.228 1.00 93.94 321 ASN A O 1
ATOM 2698 N N . THR A 1 322 ? 5.137 -11.293 -2.340 1.00 96.44 322 THR A N 1
ATOM 2699 C CA . THR A 1 322 ? 3.892 -12.029 -2.557 1.00 96.44 322 THR A CA 1
ATOM 2700 C C . THR A 1 322 ? 2.727 -11.100 -2.279 1.00 96.44 322 THR A C 1
ATOM 2702 O O . THR A 1 322 ? 2.878 -10.134 -1.529 1.00 96.44 322 THR A O 1
ATOM 2705 N N . TYR A 1 323 ? 1.578 -11.375 -2.882 1.00 97.75 323 TYR A N 1
ATOM 2706 C CA . TYR A 1 323 ? 0.370 -10.600 -2.653 1.00 97.75 323 TYR A CA 1
ATOM 2707 C C . TYR A 1 323 ? -0.857 -11.504 -2.605 1.00 97.75 323 TYR A C 1
ATOM 2709 O O . TYR A 1 323 ? -0.836 -12.625 -3.112 1.00 97.75 323 TYR A O 1
ATOM 2717 N N . ARG A 1 324 ? -1.924 -10.995 -1.994 1.00 98.25 324 ARG A N 1
ATOM 2718 C CA . ARG A 1 324 ? -3.271 -11.571 -2.027 1.00 98.25 324 ARG A CA 1
ATOM 2719 C C . ARG A 1 324 ? -4.272 -10.472 -2.338 1.00 98.25 324 ARG A C 1
ATOM 2721 O O . ARG A 1 324 ? -4.030 -9.313 -1.993 1.00 98.25 324 ARG A O 1
ATOM 2728 N N . ILE A 1 325 ? -5.369 -10.827 -2.996 1.00 98.56 325 ILE A N 1
ATOM 2729 C CA . ILE A 1 325 ? -6.423 -9.877 -3.354 1.00 98.56 325 ILE A CA 1
ATOM 2730 C C . ILE A 1 325 ? -7.662 -10.208 -2.545 1.00 98.56 325 ILE A C 1
ATOM 2732 O O . ILE A 1 325 ? -8.048 -11.364 -2.435 1.00 98.56 325 ILE A O 1
ATOM 2736 N N . TYR A 1 326 ? -8.291 -9.183 -1.995 1.00 98.69 326 TYR A N 1
ATOM 2737 C CA . TYR A 1 326 ? -9.506 -9.294 -1.218 1.00 98.69 326 TYR A CA 1
ATOM 2738 C C . TYR A 1 326 ? -10.589 -8.426 -1.831 1.00 98.69 326 TYR A C 1
ATOM 2740 O O . TYR A 1 326 ? -10.328 -7.315 -2.295 1.00 98.69 326 TYR A O 1
ATOM 2748 N N . LYS A 1 327 ? -11.821 -8.924 -1.786 1.00 98.44 327 LYS A N 1
ATOM 2749 C CA . LYS A 1 327 ? -12.990 -8.176 -2.228 1.00 98.44 327 LYS A CA 1
ATOM 2750 C C . LYS A 1 327 ? -13.079 -6.848 -1.480 1.00 98.44 327 LYS A C 1
ATOM 2752 O O . LYS A 1 327 ? -12.899 -6.804 -0.259 1.00 98.44 327 LYS A O 1
ATOM 2757 N N . GLN A 1 328 ? -13.402 -5.779 -2.202 1.00 97.94 328 GLN A N 1
ATOM 2758 C CA . GLN A 1 328 ? -13.656 -4.487 -1.578 1.00 97.94 328 GLN A CA 1
ATOM 2759 C C . GLN A 1 328 ? -14.764 -4.574 -0.520 1.00 97.94 328 GLN A C 1
ATOM 2761 O O . GLN A 1 328 ? -15.766 -5.274 -0.694 1.00 97.94 328 GLN A O 1
ATOM 2766 N N . ILE A 1 329 ? -14.602 -3.810 0.558 1.00 98.00 329 ILE A N 1
ATOM 2767 C CA . ILE A 1 329 ? -15.631 -3.622 1.582 1.00 98.00 329 ILE A CA 1
ATOM 2768 C C . ILE A 1 329 ? -16.114 -2.176 1.584 1.00 98.00 329 ILE A C 1
ATOM 2770 O O . ILE A 1 329 ? -15.383 -1.255 1.209 1.00 98.00 329 ILE A O 1
ATOM 2774 N N . SER A 1 330 ? -17.361 -1.966 2.008 1.00 97.88 330 SER A N 1
ATOM 2775 C CA . SER A 1 330 ? -17.905 -0.616 2.099 1.00 97.88 330 SER A CA 1
ATOM 2776 C C . SER A 1 330 ? -17.165 0.193 3.171 1.00 97.88 330 SER A C 1
ATOM 2778 O O . SER A 1 330 ? -16.697 -0.350 4.175 1.00 97.88 330 SER A O 1
ATOM 2780 N N . LYS A 1 331 ? -17.103 1.520 3.001 1.00 97.81 331 LYS A N 1
ATOM 2781 C CA . LYS A 1 331 ? -16.548 2.429 4.022 1.00 97.81 331 LYS A CA 1
ATOM 2782 C C . LYS A 1 331 ? -17.242 2.252 5.381 1.00 97.81 331 LYS A C 1
ATOM 2784 O O . LYS A 1 331 ? -16.590 2.342 6.418 1.00 97.81 331 LYS A O 1
ATOM 2789 N N . LYS A 1 332 ? -18.554 1.985 5.369 1.00 98.19 332 LYS A N 1
ATOM 2790 C CA . LYS A 1 332 ? -19.359 1.732 6.572 1.00 98.19 332 LYS A CA 1
ATOM 2791 C C . LYS A 1 332 ? -18.901 0.460 7.287 1.00 98.19 332 LYS A C 1
ATOM 2793 O O . LYS A 1 332 ? -18.687 0.495 8.495 1.00 98.19 332 LYS A O 1
ATOM 2798 N N . ASP A 1 333 ? -18.696 -0.630 6.551 1.00 98.38 333 ASP A N 1
ATOM 2799 C CA . ASP A 1 333 ? -18.253 -1.899 7.137 1.00 98.38 333 ASP A CA 1
ATOM 2800 C C . ASP A 1 333 ? -16.821 -1.801 7.659 1.00 98.38 333 ASP A C 1
ATOM 2802 O O . ASP A 1 333 ? -16.557 -2.203 8.789 1.00 98.38 333 ASP A O 1
ATOM 2806 N N . ALA A 1 334 ? -15.915 -1.185 6.892 1.00 98.44 334 ALA A N 1
ATOM 2807 C CA . ALA A 1 334 ? -14.541 -0.942 7.325 1.00 98.44 334 ALA A CA 1
ATOM 2808 C C . ALA A 1 334 ? -14.486 -0.146 8.642 1.00 98.44 334 ALA A C 1
ATOM 2810 O O . ALA A 1 334 ? -13.738 -0.504 9.554 1.00 98.44 334 ALA A O 1
ATOM 2811 N N . LEU A 1 335 ? -15.317 0.896 8.764 1.00 98.38 335 LEU A N 1
ATOM 2812 C CA . LEU A 1 335 ? -15.433 1.695 9.983 1.00 98.38 335 LEU A CA 1
ATOM 2813 C C . LEU A 1 335 ? -15.980 0.868 11.151 1.00 98.38 335 LEU A C 1
ATOM 2815 O O . LEU A 1 335 ? -15.404 0.893 12.237 1.00 98.38 335 LEU A O 1
ATOM 2819 N N . ASN A 1 336 ? -17.053 0.106 10.931 1.00 98.38 336 ASN A N 1
ATOM 2820 C CA . ASN A 1 336 ? -17.637 -0.756 11.959 1.00 98.38 336 ASN A CA 1
ATOM 2821 C C . ASN A 1 336 ? -16.630 -1.802 12.455 1.00 98.38 336 ASN A C 1
ATOM 2823 O O . ASN A 1 336 ? -16.510 -2.024 13.660 1.00 98.38 336 ASN A O 1
ATOM 2827 N N . TYR A 1 337 ? -15.865 -2.412 11.548 1.00 98.56 337 TYR A N 1
ATOM 2828 C CA . TYR A 1 337 ? -14.809 -3.350 11.917 1.00 98.56 337 TYR A CA 1
ATOM 2829 C C . TYR A 1 337 ? -13.692 -2.677 12.709 1.00 98.56 337 TYR A C 1
ATOM 2831 O O . TYR A 1 337 ? -13.229 -3.260 13.686 1.00 98.56 337 TYR A O 1
ATOM 2839 N N . PHE A 1 338 ? -13.298 -1.451 12.353 1.00 98.38 338 PHE A N 1
ATOM 2840 C CA . PHE A 1 338 ? -12.296 -0.710 13.117 1.00 98.38 338 PHE A CA 1
ATOM 2841 C C . PHE A 1 338 ? -12.789 -0.338 14.519 1.00 98.38 338 PHE A C 1
ATOM 2843 O O . PHE A 1 338 ? -12.060 -0.519 15.490 1.00 98.38 338 PHE A O 1
ATOM 2850 N N . ILE A 1 339 ? -14.042 0.104 14.656 1.00 98.19 339 ILE A N 1
ATOM 2851 C CA . ILE A 1 339 ? -14.657 0.399 15.959 1.00 98.19 339 ILE A CA 1
ATOM 2852 C C . ILE A 1 339 ? -14.719 -0.864 16.828 1.00 98.19 339 ILE A C 1
ATOM 2854 O O . ILE A 1 339 ? -14.363 -0.824 18.005 1.00 98.19 339 ILE A O 1
ATOM 2858 N N . ASN A 1 340 ? -15.129 -2.000 16.260 1.00 97.94 340 ASN A N 1
ATOM 2859 C CA . ASN A 1 340 ? -15.187 -3.268 16.991 1.00 97.94 340 ASN A CA 1
ATOM 2860 C C . ASN A 1 340 ? -13.794 -3.762 17.395 1.00 97.94 340 ASN A C 1
ATOM 2862 O O . ASN A 1 340 ? -13.602 -4.198 18.530 1.00 97.94 340 ASN A O 1
ATOM 2866 N N . TYR A 1 341 ? -12.812 -3.632 16.502 1.00 97.94 341 TYR A N 1
ATOM 2867 C CA . TYR A 1 341 ? -11.413 -3.895 16.814 1.00 97.94 341 TYR A CA 1
ATOM 2868 C C . TYR A 1 341 ? -10.930 -3.008 17.967 1.00 97.94 341 TYR A C 1
ATOM 2870 O O . TYR A 1 341 ? -10.383 -3.513 18.945 1.00 97.94 341 TYR A O 1
ATOM 2878 N N . ALA A 1 342 ? -11.213 -1.707 17.918 1.00 98.06 342 ALA A N 1
ATOM 2879 C CA . ALA A 1 342 ? -10.829 -0.774 18.967 1.00 98.06 342 ALA A CA 1
ATOM 2880 C C . ALA A 1 342 ? -11.460 -1.134 20.324 1.00 98.06 342 ALA A C 1
ATOM 2882 O O . ALA A 1 342 ? -10.763 -1.166 21.338 1.00 98.06 342 ALA A O 1
ATOM 2883 N N . ARG A 1 343 ? -12.751 -1.494 20.346 1.00 97.75 343 ARG A N 1
ATOM 2884 C CA . ARG A 1 343 ? -13.432 -1.993 21.556 1.00 97.75 343 ARG A CA 1
ATOM 2885 C C . ARG A 1 343 ? -12.782 -3.262 22.099 1.00 97.75 343 ARG A C 1
ATOM 2887 O O . ARG A 1 343 ? -12.545 -3.349 23.299 1.00 97.75 343 ARG A O 1
ATOM 2894 N N . SER A 1 344 ? -12.411 -4.204 21.228 1.00 96.94 344 SER A N 1
ATOM 2895 C CA . SER A 1 344 ? -11.695 -5.424 21.639 1.00 96.94 344 SER A CA 1
ATOM 2896 C C . SER A 1 344 ? -10.304 -5.147 22.229 1.00 96.94 344 SER A C 1
ATOM 2898 O O . SER A 1 344 ? -9.769 -5.967 22.967 1.00 96.94 344 SER A O 1
ATOM 2900 N N . LYS A 1 345 ? -9.735 -3.970 21.939 1.00 97.50 345 LYS A N 1
ATOM 2901 C CA . LYS A 1 345 ? -8.479 -3.459 22.503 1.00 97.50 345 LYS A CA 1
ATOM 2902 C C . LYS A 1 345 ? -8.688 -2.529 23.709 1.00 97.50 345 LYS A C 1
ATOM 2904 O O . LYS A 1 345 ? -7.734 -1.899 24.159 1.00 97.50 345 LYS A O 1
ATOM 2909 N N . GLY A 1 346 ? -9.913 -2.445 24.235 1.00 97.31 346 GLY A N 1
ATOM 2910 C CA . GLY A 1 346 ? -10.250 -1.695 25.447 1.00 97.31 346 GLY A CA 1
ATOM 2911 C C . GLY A 1 346 ? -10.728 -0.256 25.228 1.00 97.31 346 GLY A C 1
ATOM 2912 O O . GLY A 1 346 ? -10.908 0.463 26.211 1.00 97.31 346 GLY A O 1
ATOM 2913 N N . ALA A 1 347 ? -10.951 0.189 23.985 1.00 97.56 347 ALA A N 1
ATOM 2914 C CA . ALA A 1 347 ? -11.486 1.529 23.736 1.00 97.56 347 ALA A CA 1
ATOM 2915 C C . ALA A 1 347 ? -12.954 1.655 24.166 1.00 97.56 347 ALA A C 1
ATOM 2917 O O . ALA A 1 347 ? -13.798 0.833 23.793 1.00 97.56 347 ALA A O 1
ATOM 2918 N N . LYS A 1 348 ? -13.282 2.733 24.884 1.00 96.56 348 LYS A N 1
ATOM 2919 C CA . LYS A 1 348 ? -14.652 3.069 25.294 1.00 96.56 348 LYS A CA 1
ATOM 2920 C C . LYS A 1 348 ? -15.240 4.083 24.312 1.00 96.56 348 LYS A C 1
ATOM 2922 O O . LYS A 1 348 ? -15.125 5.289 24.492 1.00 96.56 348 LYS A O 1
ATOM 2927 N N . ILE A 1 349 ? -15.828 3.574 23.230 1.00 92.38 349 ILE A N 1
ATOM 2928 C CA . ILE A 1 349 ? -16.398 4.391 22.147 1.00 92.38 349 ILE A CA 1
ATOM 2929 C C . ILE A 1 349 ? -17.905 4.531 22.372 1.00 92.38 349 ILE A C 1
ATOM 2931 O O . ILE A 1 349 ? -18.637 3.551 22.171 1.00 92.38 349 ILE A O 1
ATOM 2935 N N . HIS A 1 350 ? -18.310 5.733 22.791 1.00 81.31 350 HIS A N 1
ATOM 2936 C CA . HIS A 1 350 ? -19.699 6.164 22.970 1.00 81.31 350 HIS A CA 1
ATOM 2937 C C . HIS A 1 350 ? -20.356 6.549 21.648 1.00 81.31 350 HIS A C 1
ATOM 2939 O O . HIS A 1 350 ? -19.689 7.249 20.846 1.00 81.31 350 HIS A O 1
#

Foldseek 3Di:
DDDDDDDPDVVVVCVVDDDDDDDDDPPDVVVVVVVCCVVPVVDPVVVVVVVVCPVVVVVVVVVVVVVVVVVVVVVVVPDDDPVVVVVVVVVVVVVVVVVPPPDDPVCCVVCVVVVVVVVVVVVCVVVVCVVVVVVVVVVVVVVVVVPPCVVVVCCVPCVCVVVPPPCPVVNVLLVVLLAQQQVLLVVQDAPSQVVSVVSNVPPVGDFDKDFDWWQDHPDCQFQVDFFQCQLQVNRPPPLQVVLCVVPVVQHSDQVLVVVCVVPPWDWDDPVPDDFSKKKFADAPNGTQGIFTDDPQWTWTDRGSGTIMIGHPSSHHPRNHDDMIITGHDDSVVSVVSSVVVSVVVPDDDD

Radius of gyration: 26.86 Å; chains: 1; bounding box: 73×61×68 Å